Protein 3T7V (pdb70)

CATH classification: 3.20.20.70

Radius of gyration: 18.84 Å; Cα contacts (8 Å, |Δi|>4): 645; chains: 1; bounding box: 45×45×48 Å

Foldseek 3Di:
DLLVCLLVPDAQDLVNLVVLQVDDDPVSLLVLLVSLLSLLCVQPNLAFAEEAEAAQWLAADFAFQQFCSGNQFDDDIDHHDPVRLLVLLVLVAPPQHQEYEYEYHLHCVCQVPVVVVLVVLLVSCVSHVHAYEYANELHDLVSLLSNVVSHHAEYEYELQFLPPVVSCNGRPPDDSVSSVVSCVSNVVSPHAYEYEHEPQRADDSVRVVSRLVVVPVSPHQEYEYYYRDHDPRGNCNPDGRPDPRDRLSVLSVVCSNVVNHAYEQECQHPHLVSSLSNVSSNHRYYYNQHRPPDPGADTRRPPVPPPDHDRHPVSNQVVSVVVVHHHDDSVVVVVSD

Secondary structure (DSSP, 8-state):
-HHHHHHTTPPPPHHHHHHHHT--SHHHHHHHHHHHHHHHHHHHTTEEEEEEEEEEE-------TT-TT-TTS-----B--HHHHHHHHHHHTTS--SEEEEEE---HHHHHSTHHHHHHHHHHHHHH-S-EEEE-SS--HHHHHHHHHTTEEEEE---B-S-HHHHHHHSTT--HHHHHHHHHHHHHHT-EEEEEEEESSS--HHHHHHHHHHHHHT--SEEEEEE----TTSTTTT--------HHHHHHHHHHHSTTSB-EEEHHHHHHHHHHHHHHTT--EEEEEPPSS-----SS-TTTT-SS----HHHHHHHHHHHT-EEPPHHHHHTT-

GO terms:
  GO:0051539 4 iron, 4 sulfur cluster binding (F, IDA)
  GO:0016866 intramolecular transferase activity (F, IDA)
  GO:0071524 pyrrolysine biosynthetic process (P, IDA)

Organism: Methanosarcina barkeri (strain Fusaro / DSM 804) (NCBI:txid269797)

Nearest PDB structures (foldseek):
  3t7v-assembly1_A  TM=1.003E+00  e=4.348E-67  Methanosarcina barkeri str. Fusaro
  4wcx-assembly1_A  TM=8.290E-01  e=1.136E-19  Thermoanaerobacter italicus Ab9
  4wcx-assembly2_C  TM=8.287E-01  e=3.142E-19  Thermoanaerobacter italicus Ab9
  8vdw-assembly1_A  TM=8.527E-01  e=2.847E-18  Veillonella parvula
  7pd2-assembly1_A  TM=8.085E-01  e=1.152E-18  Thermosinus carboxydivorans Nor1

Solvent-accessible surface area: 14710 Å² total

InterPro domains:
  IPR006638 Elp3/MiaA/NifB-like, radical SAM core domain [SM00729] (61-270)
  IPR007197 Radical SAM [PF04055] (65-216)
  IPR007197 Radical SAM [PS51918] (57-279)
  IPR007197 Radical SAM [SFLDS00029] (4-349)
  IPR013785 Aldolase-type TIM barrel [G3DSA:3.20.20.70] (1-350)
  IPR023891 Pyrrolysine biosynthesis protein PylB [SFLDF00349] (4-349)
  IPR023891 Pyrrolysine biosynthesis protein PylB [TIGR03910] (9-348)
  IPR034422 HydE/PylB-like [PTHR43726] (11-340)
  IPR058240 Radical SAM superfamily [SSF102114] (21-298)

Sequence (337 aa):
SLGDKVIEGYQLTDNDLRTLLSLESKEGLERLYSAARKVRDHYFGNRVFLNCFIYFSTYCKNQCSFCYYNCRNEINRYRLTMEEIKETCKTLKGAGFHMVDLTMGEDPYYYEDPNRFVELVQIVKEELGLPIMISPGLMDNATLLKAREKGANFLALYQETYDTELYRKLRVGQSFDGRVNARRFAKQQGYCVEDGILTGVGNDIESTILSLRGMSTNDPDMVRVMTFLPQEGTPLEGFRDKSNLSELKIISVLRLMFPKRLIPASLDLEGIDGMVLRLNAGANIVTSILPPDSQLEGVANYDRDLEERDRDIKSVVRRLEIMGMKPARQADFEAVL

Structure (mmCIF, N/CA/C/O backbone):
data_3T7V
#
_entry.id   3T7V
#
_cell.length_a   77.020
_cell.length_b   77.020
_cell.length_c   104.950
_cell.angle_alpha   90.00
_cell.angle_beta   90.00
_cell.angle_gamma   120.00
#
_symmetry.space_group_name_H-M   'P 32 2 1'
#
loop_
_entity.id
_entity.type
_entity.pdbx_description
1 polymer 'methylornithine synthase PylB'
2 non-polymer 'IRON/SULFUR CLUSTER'
3 non-polymer S-ADENOSYLMETHIONINE
4 non-polymer 5-amino-D-isoleucine
5 water water
#
loop_
_atom_site.group_PDB
_atom_site.id
_atom_site.type_symbol
_atom_site.label_atom_id
_atom_site.label_alt_id
_atom_site.label_comp_id
_atom_site.label_asym_id
_atom_site.label_entity_id
_atom_site.label_seq_id
_atom_site.pdbx_PDB_ins_code
_atom_site.Cartn_x
_atom_site.Cartn_y
_atom_site.Cartn_z
_atom_site.occupancy
_atom_site.B_iso_or_equiv
_atom_site.auth_seq_id
_atom_site.auth_comp_id
_atom_site.auth_asym_id
_atom_site.auth_atom_id
_atom_site.pdbx_PDB_model_num
ATOM 1 N N . SER A 1 12 ? 42.151 56.437 29.275 1.00 52.50 12 SER A N 1
ATOM 2 C CA . SER A 1 12 ? 42.991 55.713 30.252 1.00 55.68 12 SER A CA 1
ATOM 3 C C . SER A 1 12 ? 43.488 54.330 29.749 1.00 57.30 12 SER A C 1
ATOM 4 O O . SER A 1 12 ? 44.544 53.851 30.198 1.00 57.77 12 SER A O 1
ATOM 7 N N . LEU A 1 13 ? 42.724 53.671 28.862 1.00 45.68 13 LEU A N 1
ATOM 8 C CA . LEU A 1 13 ? 43.093 52.326 28.403 1.00 40.10 13 LEU A CA 1
ATOM 9 C C . LEU A 1 13 ? 44.451 52.341 27.700 1.00 36.93 13 LEU A C 1
ATOM 10 O O . LEU A 1 13 ? 45.269 51.501 27.996 1.00 36.96 13 LEU A O 1
ATOM 15 N N . GLY A 1 14 ? 44.700 53.332 26.846 1.00 38.45 14 GLY A N 1
ATOM 16 C CA . GLY A 1 14 ? 46.041 53.434 26.198 1.00 31.90 14 GLY A CA 1
ATOM 17 C C . GLY A 1 14 ? 47.177 53.609 27.204 1.00 35.57 14 GLY A C 1
ATOM 18 O O . GLY A 1 14 ? 48.222 52.957 27.134 1.00 37.17 14 GLY A O 1
ATOM 19 N N . ASP A 1 15 ? 46.940 54.463 28.190 1.00 36.33 15 ASP A N 1
ATOM 20 C CA . ASP A 1 15 ? 47.902 54.695 29.308 1.00 40.78 15 ASP A CA 1
ATOM 21 C C . ASP A 1 15 ? 48.227 53.428 30.097 1.00 43.71 15 ASP A C 1
ATOM 22 O O . ASP A 1 15 ? 49.379 53.176 30.451 1.00 46.19 15 ASP A O 1
ATOM 27 N N . LYS A 1 16 ? 47.143 52.690 30.431 1.00 44.19 16 LYS A N 1
ATOM 28 C CA . LYS A 1 16 ? 47.284 51.445 31.140 1.00 42.94 16 LYS A CA 1
ATOM 29 C C . LYS A 1 16 ? 48.197 50.487 30.320 1.00 35.73 16 LYS A C 1
ATOM 30 O O . LYS A 1 16 ? 49.138 49.895 30.832 1.00 33.68 16 LYS A O 1
ATOM 36 N N . VAL A 1 17 ? 47.932 50.353 29.027 1.00 31.41 17 VAL A N 1
ATOM 37 C CA . VAL A 1 17 ? 48.761 49.488 28.199 1.00 31.90 17 VAL A CA 1
ATOM 38 C C . VAL A 1 17 ? 50.222 49.912 28.094 1.00 28.22 17 VAL A C 1
ATOM 39 O O . VAL A 1 17 ? 51.149 49.078 28.148 1.00 31.46 17 VAL A O 1
ATOM 43 N N . ILE A 1 18 ? 50.425 51.211 27.944 1.00 30.57 18 ILE A N 1
ATOM 44 C CA . ILE A 1 18 ? 51.779 51.789 27.915 1.00 32.97 18 ILE A CA 1
ATOM 45 C C . ILE A 1 18 ? 52.545 51.381 29.180 1.00 40.01 18 ILE A C 1
ATOM 46 O O . ILE A 1 18 ? 53.727 51.013 29.110 1.00 42.72 18 ILE A O 1
ATOM 51 N N . GLU A 1 19 ? 51.839 51.378 30.306 1.00 39.57 19 GLU A N 1
ATOM 52 C CA . GLU A 1 19 ? 52.444 51.020 31.602 1.00 52.41 19 GLU A CA 1
ATOM 53 C C . GLU A 1 19 ? 52.646 49.531 31.878 1.00 45.96 19 GLU A C 1
ATOM 54 O O . GLU A 1 19 ? 53.258 49.192 32.907 1.00 62.79 19 GLU A O 1
ATOM 60 N N . GLY A 1 20 ? 52.092 48.661 31.004 1.00 43.41 20 GLY A N 1
ATOM 61 C CA . GLY A 1 20 ? 52.310 47.213 31.049 1.00 41.65 20 GLY A CA 1
ATOM 62 C C . GLY A 1 20 ? 51.050 46.399 31.252 1.00 43.24 20 GLY A C 1
ATOM 63 O O . GLY A 1 20 ? 51.124 45.182 31.397 1.00 42.98 20 GLY A O 1
ATOM 64 N N . TYR A 1 21 ? 49.884 47.044 31.286 1.00 37.88 21 TYR A N 1
ATOM 65 C CA . TYR A 1 21 ? 48.617 46.299 31.469 1.00 33.81 21 TYR A CA 1
ATOM 66 C C . TYR A 1 21 ? 48.416 45.245 30.362 1.00 29.49 21 TYR A C 1
ATOM 67 O O . TYR A 1 21 ? 48.601 45.555 29.175 1.00 28.13 21 TYR A O 1
ATOM 76 N N . GLN A 1 22 ? 48.026 44.035 30.747 1.00 28.30 22 GLN A N 1
ATOM 77 C CA . GLN A 1 22 ? 47.748 42.910 29.829 1.00 26.30 22 GLN A CA 1
ATOM 78 C C . GLN A 1 22 ? 46.234 42.765 29.724 1.00 25.28 22 GLN A C 1
ATOM 79 O O . GLN A 1 22 ? 45.600 42.475 30.701 1.00 29.70 22 GLN A O 1
ATOM 85 N N . LEU A 1 23 ? 45.686 42.883 28.501 1.00 25.34 23 LEU A N 1
ATOM 86 C CA . LEU A 1 23 ? 44.280 42.709 28.302 1.00 23.29 23 LEU A CA 1
ATOM 87 C C . LEU A 1 23 ? 43.861 41.277 28.701 1.00 25.15 23 LEU A C 1
ATOM 88 O O . LEU A 1 23 ? 44.546 40.284 28.355 1.00 26.15 23 LEU A O 1
ATOM 93 N N . THR A 1 24 ? 42.794 41.177 29.496 1.00 23.32 24 THR A N 1
ATOM 94 C CA . THR A 1 24 ? 42.222 39.883 29.835 1.00 23.74 24 THR A CA 1
ATOM 95 C C . THR A 1 24 ? 41.273 39.369 28.773 1.00 23.05 24 THR A C 1
ATOM 96 O O . THR A 1 24 ? 40.922 40.102 27.861 1.00 22.13 24 THR A O 1
ATOM 100 N N . ASP A 1 25 ? 40.788 38.128 28.924 1.00 23.85 25 ASP A N 1
ATOM 101 C CA . ASP A 1 25 ? 39.796 37.669 27.957 1.00 26.21 25 ASP A CA 1
ATOM 102 C C . ASP A 1 25 ? 38.505 38.466 28.056 1.00 23.79 25 ASP A C 1
ATOM 103 O O . ASP A 1 25 ? 37.845 38.682 27.014 1.00 23.85 25 ASP A O 1
ATOM 108 N N . ASN A 1 26 ? 38.098 38.855 29.268 1.00 23.14 26 ASN A N 1
ATOM 109 C CA . ASN A 1 26 ? 36.923 39.785 29.388 1.00 22.04 26 ASN A CA 1
ATOM 110 C C . ASN A 1 26 ? 37.146 41.079 28.625 1.00 21.29 26 ASN A C 1
ATOM 111 O O . ASN A 1 26 ? 36.171 41.576 27.984 1.00 21.16 26 ASN A O 1
ATOM 116 N N . ASP A 1 27 ? 38.354 41.666 28.708 1.00 23.50 27 ASP A N 1
ATOM 117 C CA . ASP A 1 27 ? 38.652 42.909 27.978 1.00 21.81 27 ASP A CA 1
ATOM 118 C C . ASP A 1 27 ? 38.517 42.617 26.470 1.00 19.62 27 ASP A C 1
ATOM 119 O O . ASP A 1 27 ? 37.917 43.432 25.762 1.00 22.44 27 ASP A O 1
ATOM 124 N N . LEU A 1 28 ? 39.061 41.498 25.974 1.00 22.03 28 LEU A N 1
ATOM 125 C CA . LEU A 1 28 ? 38.937 41.141 24.502 1.00 21.54 28 LEU A CA 1
ATOM 126 C C . LEU A 1 28 ? 37.494 40.992 24.149 1.00 21.06 28 LEU A C 1
ATOM 127 O O . LEU A 1 28 ? 37.098 41.459 23.092 1.00 21.86 28 LEU A O 1
ATOM 132 N N . ARG A 1 29 ? 36.674 40.272 24.953 1.00 17.75 29 ARG A N 1
ATOM 133 C CA . ARG A 1 29 ? 35.275 40.156 24.612 1.00 17.53 29 ARG A CA 1
ATOM 134 C C . ARG A 1 29 ? 34.594 41.486 24.496 1.00 17.47 29 ARG A C 1
ATOM 135 O O . ARG A 1 29 ? 33.664 41.621 23.695 1.00 23.50 29 ARG A O 1
ATOM 143 N N . THR A 1 30 ? 34.889 42.397 25.447 1.00 18.69 30 THR A N 1
ATOM 144 C CA . THR A 1 30 ? 34.263 43.697 25.475 1.00 18.64 30 THR A CA 1
ATOM 145 C C . THR A 1 30 ? 34.668 44.504 24.244 1.00 18.04 30 THR A C 1
ATOM 146 O O . THR A 1 30 ? 33.800 45.034 23.525 1.00 21.87 30 THR A O 1
ATOM 150 N N . LEU A 1 31 ? 35.981 44.563 23.988 1.00 19.79 31 LEU A N 1
ATOM 151 C CA . LEU A 1 31 ? 36.490 45.361 22.843 1.00 21.04 31 LEU A CA 1
ATOM 152 C C . LEU A 1 31 ? 35.996 44.822 21.510 1.00 21.04 31 LEU A C 1
ATOM 153 O O . LEU A 1 31 ? 35.560 45.595 20.598 1.00 23.39 31 LEU A O 1
ATOM 158 N N . LEU A 1 32 ? 35.986 43.492 21.411 1.00 18.00 32 LEU A N 1
ATOM 159 C CA . LEU A 1 32 ? 35.539 42.870 20.175 1.00 19.82 32 LEU A CA 1
ATOM 160 C C . LEU A 1 32 ? 34.041 42.980 19.940 1.00 22.45 32 LEU A C 1
ATOM 161 O O . LEU A 1 32 ? 33.561 42.757 18.836 1.00 26.00 32 LEU A O 1
ATOM 166 N N . SER A 1 33 ? 33.241 43.290 20.978 1.00 21.74 33 SER A N 1
ATOM 167 C CA . SER A 1 33 ? 31.793 43.373 20.736 1.00 26.18 33 SER A CA 1
ATOM 168 C C . SER A 1 33 ? 31.364 44.853 20.563 1.00 23.70 33 SER A C 1
ATOM 169 O O . SER A 1 33 ? 30.183 45.126 20.471 1.00 30.93 33 SER A O 1
ATOM 172 N N . LEU A 1 34 ? 32.312 45.803 20.509 1.00 23.18 34 LEU A N 1
ATOM 173 C CA . LEU A 1 34 ? 31.960 47.210 20.402 1.00 25.80 34 LEU A CA 1
ATOM 174 C C . LEU A 1 34 ? 31.277 47.454 19.053 1.00 31.78 34 LEU A C 1
ATOM 175 O O . LEU A 1 34 ? 31.712 46.927 18.028 1.00 29.82 34 LEU A O 1
ATOM 180 N N . GLU A 1 35 ? 30.186 48.213 19.062 1.00 32.83 35 GLU A N 1
ATOM 181 C CA . GLU A 1 35 ? 29.385 48.397 17.860 1.00 36.54 35 GLU A CA 1
ATOM 182 C C . GLU A 1 35 ? 29.149 49.895 17.597 1.00 40.92 35 GLU A C 1
ATOM 183 O O . GLU A 1 35 ? 29.045 50.318 16.429 1.00 42.17 35 GLU A O 1
ATOM 189 N N . SER A 1 36 ? 29.088 50.690 18.672 1.00 38.99 36 SER A N 1
ATOM 190 C CA . SER A 1 36 ? 28.716 52.135 18.533 1.00 37.75 36 SER A CA 1
ATOM 191 C C . SER A 1 36 ? 29.840 52.975 17.986 1.00 42.61 36 SER A C 1
ATOM 192 O O . SER A 1 36 ? 31.012 52.683 18.224 1.00 39.70 36 SER A O 1
ATOM 195 N N . LYS A 1 37 ? 29.480 54.026 17.261 1.00 39.74 37 LYS A N 1
ATOM 196 C CA . LYS A 1 37 ? 30.450 54.952 16.651 1.00 36.70 37 LYS A CA 1
ATOM 197 C C . LYS A 1 37 ? 31.360 55.516 17.719 1.00 36.86 37 LYS A C 1
ATOM 198 O O . LYS A 1 37 ? 32.591 55.549 17.546 1.00 34.27 37 LYS A O 1
ATOM 204 N N . GLU A 1 38 ? 30.812 55.884 18.857 1.00 38.57 38 GLU A N 1
ATOM 205 C CA . GLU A 1 38 ? 31.599 56.503 19.917 1.00 43.41 38 GLU A CA 1
ATOM 206 C C . GLU A 1 38 ? 32.543 55.528 20.595 1.00 38.97 38 GLU A C 1
ATOM 207 O O . GLU A 1 38 ? 33.674 55.879 20.916 1.00 40.57 38 GLU A O 1
ATOM 213 N N . GLY A 1 39 ? 32.035 54.336 20.882 1.00 37.13 39 GLY A N 1
ATOM 214 C CA . GLY A 1 39 ? 32.838 53.220 21.418 1.00 36.10 39 GLY A CA 1
ATOM 215 C C . GLY A 1 39 ? 34.016 52.867 20.510 1.00 27.72 39 GLY A C 1
ATOM 216 O O . GLY A 1 39 ? 35.132 52.724 20.997 1.00 29.00 39 GLY A O 1
ATOM 217 N N . LEU A 1 40 ? 33.759 52.730 19.199 1.00 25.52 40 LEU A N 1
ATOM 218 C CA . LEU A 1 40 ? 34.814 52.415 18.249 1.00 25.28 40 LEU A CA 1
ATOM 219 C C . LEU A 1 40 ? 35.818 53.520 18.181 1.00 26.19 40 LEU A C 1
ATOM 220 O O . LEU A 1 40 ? 37.027 53.238 18.174 1.00 24.48 40 LEU A O 1
ATOM 225 N N . GLU A 1 41 ? 35.376 54.784 18.196 1.00 25.94 41 GLU A N 1
ATOM 226 C CA . GLU A 1 41 ? 36.338 55.900 18.186 1.00 25.60 41 GLU A CA 1
ATOM 227 C C . GLU A 1 41 ? 37.210 55.914 19.468 1.00 25.58 41 GLU A C 1
ATOM 228 O O . GLU A 1 41 ? 38.401 56.231 19.400 1.00 29.53 41 GLU A O 1
ATOM 234 N N . ARG A 1 42 ? 36.655 55.513 20.616 1.00 26.00 42 ARG A N 1
ATOM 235 C CA . ARG A 1 42 ? 37.462 55.486 21.828 1.00 29.28 42 ARG A CA 1
ATOM 236 C C . ARG A 1 42 ? 38.498 54.351 21.744 1.00 26.92 42 ARG A C 1
ATOM 237 O O . ARG A 1 42 ? 39.648 54.487 22.220 1.00 28.69 42 ARG A O 1
ATOM 245 N N . LEU A 1 43 ? 38.129 53.261 21.100 1.00 22.86 43 LEU A N 1
ATOM 246 C CA . LEU A 1 43 ? 39.074 52.117 20.903 1.00 19.60 43 LEU A CA 1
ATOM 247 C C . LEU A 1 43 ? 40.208 52.545 19.934 1.00 19.76 43 LEU A C 1
ATOM 248 O O . LEU A 1 43 ? 41.399 52.313 20.271 1.00 20.02 43 LEU A O 1
ATOM 253 N N . TYR A 1 44 ? 39.862 53.160 18.808 1.00 19.55 44 TYR A N 1
ATOM 254 C CA . TYR A 1 44 ? 40.911 53.637 17.878 1.00 21.03 44 TYR A CA 1
ATOM 255 C C . TYR A 1 44 ? 41.843 54.652 18.530 1.00 21.66 44 TYR A C 1
ATOM 256 O O . TYR A 1 44 ? 43.012 54.573 18.398 1.00 23.89 44 TYR A O 1
ATOM 265 N N . SER A 1 45 ? 41.265 55.597 19.297 1.00 22.48 45 SER A N 1
ATOM 266 C CA . SER A 1 45 ? 42.061 56.595 19.997 1.00 23.12 45 SER A CA 1
ATOM 267 C C . SER A 1 45 ? 43.019 55.952 20.992 1.00 21.97 45 SER A C 1
ATOM 268 O O . SER A 1 45 ? 44.178 56.363 21.087 1.00 23.75 45 SER A O 1
ATOM 271 N N . ALA A 1 46 ? 42.566 54.936 21.744 1.00 21.55 46 ALA A N 1
ATOM 272 C CA . ALA A 1 46 ? 43.465 54.265 22.669 1.00 21.31 46 ALA A CA 1
ATOM 273 C C . ALA A 1 46 ? 44.650 53.617 21.934 1.00 21.51 46 ALA A C 1
ATOM 274 O O . ALA A 1 46 ? 45.815 53.658 22.370 1.00 22.29 46 ALA A O 1
ATOM 276 N N . ALA A 1 47 ? 44.309 52.903 20.861 1.00 19.51 47 ALA A N 1
ATOM 277 C CA . ALA A 1 47 ? 45.398 52.271 20.088 1.00 18.71 47 ALA A CA 1
ATOM 278 C C . ALA A 1 47 ? 46.339 53.321 19.472 1.00 18.87 47 ALA A C 1
ATOM 279 O O . ALA A 1 47 ? 47.550 53.079 19.416 1.00 20.32 47 ALA A O 1
ATOM 281 N N . ARG A 1 48 ? 45.839 54.449 18.991 1.00 20.32 48 ARG A N 1
ATOM 282 C CA . ARG A 1 48 ? 46.778 55.461 18.485 1.00 20.56 48 ARG A CA 1
ATOM 283 C C . ARG A 1 48 ? 47.665 56.013 19.627 1.00 21.82 48 ARG A C 1
ATOM 284 O O . ARG A 1 48 ? 48.833 56.304 19.391 1.00 23.27 48 ARG A O 1
ATOM 292 N N . LYS A 1 49 ? 47.138 56.166 20.853 1.00 22.08 49 LYS A N 1
ATOM 293 C CA . LYS A 1 49 ? 47.997 56.610 21.941 1.00 23.96 49 LYS A CA 1
ATOM 294 C C . LYS A 1 49 ? 49.183 55.677 22.166 1.00 22.94 49 LYS A C 1
ATOM 295 O O . LYS A 1 49 ? 50.333 56.075 22.346 1.00 22.84 49 LYS A O 1
ATOM 301 N N . VAL A 1 50 ? 48.902 54.372 22.111 1.00 20.26 50 VAL A N 1
ATOM 302 C CA . VAL A 1 50 ? 49.931 53.354 22.341 1.00 19.06 50 VAL A CA 1
ATOM 303 C C . VAL A 1 50 ? 50.907 53.403 21.173 1.00 19.44 50 VAL A C 1
ATOM 304 O O . VAL A 1 50 ? 52.121 53.463 21.385 1.00 20.42 50 VAL A O 1
ATOM 308 N N . ARG A 1 51 ? 50.375 53.405 19.946 1.00 19.29 51 ARG A N 1
ATOM 309 C CA . ARG A 1 51 ? 51.277 53.430 18.778 1.00 20.17 51 ARG A CA 1
ATOM 310 C C . ARG A 1 51 ? 52.148 54.704 18.746 1.00 21.92 51 ARG A C 1
ATOM 311 O O . ARG A 1 51 ? 53.339 54.630 18.471 1.00 22.64 51 ARG A O 1
ATOM 319 N N . ASP A 1 52 ? 51.562 55.841 19.143 1.00 21.19 52 ASP A N 1
ATOM 320 C CA . ASP A 1 52 ? 52.315 57.103 19.088 1.00 22.69 52 ASP A CA 1
ATOM 321 C C . ASP A 1 52 ? 53.402 57.098 20.157 1.00 22.38 52 ASP A C 1
ATOM 322 O O . ASP A 1 52 ? 54.473 57.659 19.972 1.00 25.60 52 ASP A O 1
ATOM 327 N N . HIS A 1 53 ? 53.137 56.450 21.289 1.00 21.84 53 HIS A N 1
ATOM 328 C CA . HIS A 1 53 ? 54.115 56.375 22.355 1.00 23.53 53 HIS A CA 1
ATOM 329 C C . HIS A 1 53 ? 55.369 55.701 21.894 1.00 25.80 53 HIS A C 1
ATOM 330 O O . HIS A 1 53 ? 56.472 56.182 22.169 1.00 28.25 53 HIS A O 1
ATOM 337 N N . TYR A 1 54 ? 55.220 54.559 21.184 1.00 23.80 54 TYR A N 1
ATOM 338 C CA . TYR A 1 54 ? 56.392 53.779 20.769 1.00 25.03 54 TYR A CA 1
ATOM 339 C C . TYR A 1 54 ? 56.928 54.122 19.386 1.00 26.22 54 TYR A C 1
ATOM 340 O O . TYR A 1 54 ? 58.109 53.852 19.115 1.00 25.20 54 TYR A O 1
ATOM 349 N N . PHE A 1 55 ? 56.087 54.730 18.536 1.00 21.63 55 PHE A N 1
ATOM 350 C CA . PHE A 1 55 ? 56.487 54.964 17.135 1.00 21.11 55 PHE A CA 1
ATOM 351 C C . PHE A 1 55 ? 56.344 56.381 16.665 1.00 21.41 55 PHE A C 1
ATOM 352 O O . PHE A 1 55 ? 56.716 56.727 15.517 1.00 23.12 55 PHE A O 1
ATOM 360 N N . GLY A 1 56 ? 55.814 57.234 17.539 1.00 21.82 56 GLY A N 1
ATOM 361 C CA . GLY A 1 56 ? 55.461 58.582 17.102 1.00 24.27 56 GLY A CA 1
ATOM 362 C C . GLY A 1 56 ? 54.525 58.585 15.904 1.00 27.40 56 GLY A C 1
ATOM 363 O O . GLY A 1 56 ? 53.663 57.729 15.779 1.00 27.05 56 GLY A O 1
ATOM 364 N N . ASN A 1 57 ? 54.744 59.568 15.023 1.00 23.16 57 ASN A N 1
ATOM 365 C CA . ASN A 1 57 ? 54.020 59.698 13.768 1.00 21.62 57 ASN A CA 1
ATOM 366 C C . ASN A 1 57 ? 54.797 59.103 12.611 1.00 19.77 57 ASN A C 1
ATOM 367 O O . ASN A 1 57 ? 54.487 59.457 11.479 1.00 21.65 57 ASN A O 1
ATOM 372 N N . ARG A 1 58 ? 55.735 58.200 12.881 1.00 20.04 58 ARG A N 1
ATOM 373 C CA . ARG A 1 58 ? 56.603 57.645 11.858 1.00 19.94 58 ARG A CA 1
ATOM 374 C C . ARG A 1 58 ? 56.092 56.282 11.394 1.00 18.83 58 ARG A C 1
ATOM 375 O O . ARG A 1 58 ? 55.688 55.467 12.190 1.00 23.50 58 ARG A O 1
ATOM 383 N N . VAL A 1 59 ? 56.095 56.051 10.080 1.00 16.94 59 VAL A N 1
ATOM 384 C CA . VAL A 1 59 ? 55.467 54.862 9.534 1.00 17.73 59 VAL A CA 1
ATOM 385 C C . VAL A 1 59 ? 56.513 54.151 8.675 1.00 15.38 59 VAL A C 1
ATOM 386 O O . VAL A 1 59 ? 57.334 54.770 7.980 1.00 18.42 59 VAL A O 1
ATOM 390 N N . PHE A 1 60 ? 56.452 52.814 8.668 1.00 15.26 60 PHE A N 1
ATOM 391 C CA . PHE A 1 60 ? 57.332 51.992 7.833 1.00 13.96 60 PHE A CA 1
ATOM 392 C C . PHE A 1 60 ? 56.600 51.643 6.534 1.00 14.77 60 PHE A C 1
ATOM 393 O O . PHE A 1 60 ? 55.353 51.638 6.510 1.00 14.86 60 PHE A O 1
ATOM 401 N N . LEU A 1 61 ? 57.344 51.383 5.469 1.00 13.02 61 LEU A N 1
ATOM 402 C CA . LEU A 1 61 ? 56.794 51.184 4.103 1.00 13.17 61 LEU A CA 1
ATOM 403 C C . LEU A 1 61 ? 57.360 49.891 3.508 1.00 13.56 61 LEU A C 1
ATOM 404 O O . LEU A 1 61 ? 58.586 49.721 3.424 1.00 14.89 61 LEU A O 1
ATOM 409 N N . ASN A 1 62 ? 56.487 48.954 3.102 1.00 12.12 62 ASN A N 1
ATOM 410 C CA . ASN A 1 62 ? 56.934 47.613 2.592 1.00 13.69 62 ASN A CA 1
ATOM 411 C C . ASN A 1 62 ? 56.411 47.458 1.183 1.00 15.06 62 ASN A C 1
ATOM 412 O O . ASN A 1 62 ? 55.170 47.576 0.930 1.00 17.35 62 ASN A O 1
ATOM 417 N N . CYS A 1 63 ? 57.333 47.239 0.258 1.00 12.66 63 CYS A N 1
ATOM 418 C CA . CYS A 1 63 ? 56.897 46.948 -1.141 1.00 13.19 63 CYS A CA 1
ATOM 419 C C . CYS A 1 63 ? 56.519 45.499 -1.294 1.00 16.29 63 CYS A C 1
ATOM 420 O O . CYS A 1 63 ? 57.086 44.647 -0.660 1.00 23.84 63 CYS A O 1
ATOM 423 N N . PHE A 1 64 ? 55.532 45.209 -2.088 1.00 13.27 64 PHE A N 1
ATOM 424 C CA . PHE A 1 64 ? 55.075 43.834 -2.277 1.00 12.84 64 PHE A CA 1
ATOM 425 C C . PHE A 1 64 ? 55.390 43.393 -3.690 1.00 12.88 64 PHE A C 1
ATOM 426 O O . PHE A 1 64 ? 54.889 43.981 -4.679 1.00 14.30 64 PHE A O 1
ATOM 434 N N . ILE A 1 65 ? 56.166 42.338 -3.815 1.00 12.16 65 ILE A N 1
ATOM 435 C CA . ILE A 1 65 ? 56.554 41.740 -5.123 1.00 11.83 65 ILE A CA 1
ATOM 436 C C . ILE A 1 65 ? 56.086 40.315 -5.173 1.00 12.00 65 ILE A C 1
ATOM 437 O O . ILE A 1 65 ? 56.735 39.389 -4.622 1.00 11.96 65 ILE A O 1
ATOM 442 N N . TYR A 1 66 ? 54.948 40.144 -5.841 1.00 11.01 66 TYR A N 1
ATOM 443 C CA . TYR A 1 66 ? 54.346 38.797 -5.993 1.00 11.00 66 TYR A CA 1
ATOM 444 C C . TYR A 1 66 ? 54.972 38.236 -7.262 1.00 10.79 66 TYR A C 1
ATOM 445 O O . TYR A 1 66 ? 54.582 38.587 -8.378 1.00 13.01 66 TYR A O 1
ATOM 454 N N . PHE A 1 67 ? 56.050 37.437 -7.082 1.00 10.86 67 PHE A N 1
ATOM 455 C CA . PHE A 1 67 ? 56.926 37.082 -8.217 1.00 10.74 67 PHE A CA 1
ATOM 456 C C . PHE A 1 67 ? 56.523 35.798 -8.959 1.00 11.11 67 PHE A C 1
ATOM 457 O O . PHE A 1 67 ? 57.000 35.542 -10.030 1.00 11.78 67 PHE A O 1
ATOM 465 N N . SER A 1 68 ? 55.579 35.061 -8.359 1.00 10.62 68 SER A N 1
ATOM 466 C CA . SER A 1 68 ? 54.987 33.910 -9.037 1.00 10.87 68 SER A CA 1
ATOM 467 C C . SER A 1 68 ? 53.623 33.641 -8.471 1.00 10.70 68 SER A C 1
ATOM 468 O O . SER A 1 68 ? 53.475 33.530 -7.236 1.00 11.23 68 SER A O 1
ATOM 471 N N . THR A 1 69 ? 52.613 33.553 -9.360 1.00 10.90 69 THR A N 1
ATOM 472 C CA . THR A 1 69 ? 51.247 33.306 -8.907 1.00 11.34 69 THR A CA 1
ATOM 473 C C . THR A 1 69 ? 50.822 31.891 -9.143 1.00 12.14 69 THR A C 1
ATOM 474 O O . THR A 1 69 ? 49.642 31.585 -9.092 1.00 14.83 69 THR A O 1
ATOM 478 N N . TYR A 1 70 ? 51.787 30.997 -9.348 1.00 11.51 70 TYR A N 1
ATOM 479 C CA . TYR A 1 70 ? 51.499 29.573 -9.331 1.00 11.17 70 TYR A CA 1
ATOM 480 C C . TYR A 1 70 ? 51.470 29.010 -7.928 1.00 11.34 70 TYR A C 1
ATOM 481 O O . TYR A 1 70 ? 52.329 29.309 -7.130 1.00 11.60 70 TYR A O 1
ATOM 490 N N . CYS A 1 71 ? 50.493 28.154 -7.658 1.00 11.83 71 CYS A N 1
ATOM 491 C CA . CYS A 1 71 ? 50.393 27.506 -6.332 1.00 12.61 71 CYS A CA 1
ATOM 492 C C . CYS A 1 7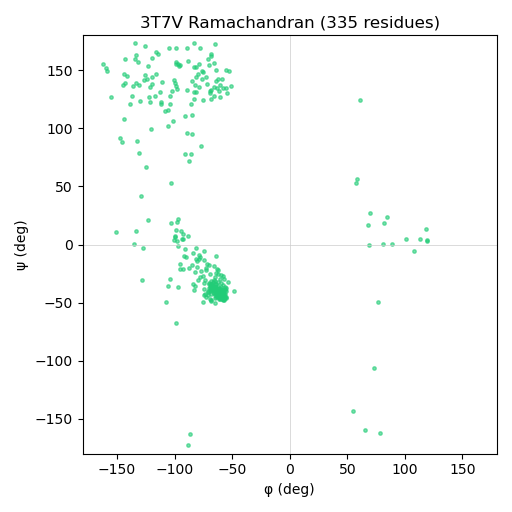1 ? 49.910 26.085 -6.466 1.00 13.19 71 CYS A C 1
ATOM 493 O O . CYS A 1 71 ? 48.950 25.837 -7.199 1.00 15.44 71 CYS A O 1
ATOM 496 N N . LYS A 1 72 ? 50.511 25.197 -5.688 1.00 12.38 72 LYS A N 1
ATOM 497 C CA . LYS A 1 72 ? 50.077 23.802 -5.652 1.00 13.36 72 LYS A CA 1
ATOM 498 C C . LYS A 1 72 ? 49.022 23.515 -4.546 1.00 14.06 72 LYS A C 1
ATOM 499 O O . LYS A 1 72 ? 48.501 22.411 -4.458 1.00 18.03 72 LYS A O 1
ATOM 505 N N . ASN A 1 73 ? 48.800 24.473 -3.671 1.00 13.50 73 ASN A N 1
ATOM 506 C CA . ASN A 1 73 ? 47.874 24.275 -2.514 1.00 12.66 73 ASN A CA 1
ATOM 507 C C . ASN A 1 73 ? 46.429 24.652 -2.904 1.00 13.15 73 ASN A C 1
ATOM 508 O O . ASN A 1 73 ? 46.175 25.235 -3.985 1.00 16.71 73 ASN A O 1
ATOM 513 N N . GLN A 1 74 ? 45.509 24.306 -2.020 1.00 13.92 74 GLN A N 1
ATOM 514 C CA . GLN A 1 74 ? 44.069 24.392 -2.349 1.00 14.52 74 GLN A CA 1
ATOM 515 C C . GLN A 1 74 ? 43.311 25.155 -1.282 1.00 14.77 74 GLN A C 1
ATOM 516 O O . GLN A 1 74 ? 42.208 24.781 -0.827 1.00 17.37 74 GLN A O 1
ATOM 522 N N . CYS A 1 75 ? 43.893 26.251 -0.806 1.00 11.86 75 CYS A N 1
ATOM 523 C CA . CYS A 1 75 ? 43.185 27.073 0.166 1.00 11.39 75 CYS A CA 1
ATOM 524 C C . CYS A 1 75 ? 41.816 27.511 -0.335 1.00 12.58 75 CYS A C 1
ATOM 525 O O . CYS A 1 75 ? 41.655 28.003 -1.434 1.00 15.67 75 CYS A O 1
ATOM 528 N N . SER A 1 76 ? 40.825 27.373 0.558 1.00 12.60 76 SER A N 1
ATOM 529 C CA . SER A 1 76 ? 39.429 27.609 0.103 1.00 13.55 76 SER A CA 1
ATOM 530 C C . SER A 1 76 ? 39.102 29.086 -0.143 1.00 13.63 76 SER A C 1
ATOM 531 O O . SER A 1 76 ? 38.146 29.412 -0.811 1.00 15.57 76 SER A O 1
ATOM 534 N N . PHE A 1 77 ? 39.901 29.944 0.457 1.00 13.12 77 PHE A N 1
ATOM 535 C CA . PHE A 1 77 ? 39.669 31.400 0.457 1.00 14.40 77 PHE A CA 1
ATOM 536 C C . PHE A 1 77 ? 40.446 32.130 -0.674 1.00 12.57 77 PHE A C 1
ATOM 537 O O . PHE A 1 77 ? 40.184 33.324 -0.923 1.00 13.73 77 PHE A O 1
ATOM 545 N N . CYS A 1 78 ? 41.475 31.452 -1.262 1.00 11.37 78 CYS A N 1
ATOM 546 C CA . CYS A 1 78 ? 42.432 32.199 -2.035 1.00 11.53 78 CYS A CA 1
ATOM 547 C C . CYS A 1 78 ? 42.201 32.065 -3.530 1.00 11.57 78 CYS A C 1
ATOM 548 O O . CYS A 1 78 ? 42.017 30.963 -4.045 1.00 11.89 78 CYS A O 1
ATOM 551 N N . TYR A 1 79 ? 42.211 33.199 -4.219 1.00 11.45 79 TYR A N 1
ATOM 552 C CA . TYR A 1 79 ? 42.001 33.180 -5.691 1.00 11.94 79 TYR A CA 1
ATOM 553 C C . TYR A 1 79 ? 43.044 32.291 -6.385 1.00 12.06 79 TYR A C 1
ATOM 554 O O . TYR A 1 79 ? 42.758 31.766 -7.481 1.00 12.77 79 TYR A O 1
ATOM 563 N N . TYR A 1 80 ? 44.251 32.162 -5.824 1.00 11.35 80 TYR A N 1
ATOM 564 C CA . TYR A 1 80 ? 45.325 31.508 -6.526 1.00 11.79 80 TYR A CA 1
ATOM 565 C C . TYR A 1 80 ? 45.401 30.025 -6.188 1.00 11.54 80 TYR A C 1
ATOM 566 O O . TYR A 1 80 ? 46.287 29.335 -6.652 1.00 12.11 80 TYR A O 1
ATOM 575 N N . ASN A 1 81 ? 44.400 29.485 -5.468 1.00 11.42 81 ASN A N 1
ATOM 576 C CA . ASN A 1 81 ? 44.413 28.031 -5.211 1.00 12.37 81 ASN A CA 1
ATOM 577 C C . ASN A 1 81 ? 44.492 27.231 -6.501 1.00 12.62 81 ASN A C 1
ATOM 578 O O . ASN A 1 81 ? 43.971 27.690 -7.528 1.00 12.62 81 ASN A O 1
ATOM 583 N N . CYS A 1 82 ? 45.090 26.073 -6.419 1.00 13.19 82 CYS A N 1
ATOM 584 C CA . CYS A 1 82 ? 45.419 25.312 -7.596 1.00 15.00 82 CYS A CA 1
ATOM 585 C C . CYS A 1 82 ? 44.215 24.854 -8.424 1.00 15.73 82 CYS A C 1
ATOM 586 O O . CYS A 1 82 ? 44.397 24.598 -9.656 1.00 21.04 82 CYS A O 1
ATOM 589 N N . ARG A 1 83 ? 43.044 24.809 -7.805 1.00 16.83 83 ARG A N 1
ATOM 590 C CA . ARG A 1 83 ? 41.831 24.344 -8.547 1.00 19.75 83 ARG A CA 1
ATOM 591 C C . ARG A 1 83 ? 41.285 25.498 -9.375 1.00 18.43 83 ARG A C 1
ATOM 592 O O . ARG A 1 83 ? 40.414 25.242 -10.241 1.00 23.13 83 ARG A O 1
ATOM 600 N N . ASN A 1 84 ? 41.726 26.761 -9.167 1.00 15.51 84 ASN A N 1
ATOM 601 C CA . ASN A 1 84 ? 41.129 27.889 -9.883 1.00 15.83 84 ASN A CA 1
ATOM 602 C C . ASN A 1 84 ? 41.813 28.062 -11.235 1.00 15.65 84 ASN A C 1
ATOM 603 O O . ASN A 1 84 ? 43.052 28.123 -11.291 1.00 17.29 84 ASN A O 1
ATOM 608 N N . GLU A 1 85 ? 41.089 27.985 -12.352 1.00 17.75 85 GLU A N 1
ATOM 609 C CA . GLU A 1 85 ? 41.660 28.146 -13.673 1.00 17.40 85 GLU A CA 1
ATOM 610 C C . GLU A 1 85 ? 41.737 29.602 -14.049 1.00 19.88 85 GLU A C 1
ATOM 611 O O . GLU A 1 85 ? 40.744 30.251 -14.515 1.00 24.40 85 GLU A O 1
ATOM 617 N N . ILE A 1 86 ? 42.914 30.179 -13.793 1.00 17.65 86 ILE A N 1
ATOM 618 C CA . ILE A 1 86 ? 43.087 31.627 -13.851 1.00 15.92 86 ILE A CA 1
ATOM 619 C C . ILE A 1 86 ? 44.382 31.967 -14.627 1.00 15.49 86 ILE A C 1
ATOM 620 O O . ILE A 1 86 ? 45.225 31.086 -14.874 1.00 16.79 86 ILE A O 1
ATOM 625 N N . ASN A 1 87 ? 44.554 33.246 -14.860 1.00 16.02 87 ASN A N 1
ATOM 626 C CA . ASN A 1 87 ? 45.811 33.744 -15.462 1.00 16.31 87 ASN A CA 1
ATOM 627 C C . ASN A 1 87 ? 46.841 33.586 -14.337 1.00 16.03 87 ASN A C 1
ATOM 628 O O . ASN A 1 87 ? 46.534 33.893 -13.162 1.00 18.80 87 ASN A O 1
ATOM 633 N N . ARG A 1 88 ? 48.056 33.115 -14.692 1.00 14.90 88 ARG A N 1
ATOM 634 C CA . ARG A 1 88 ? 49.158 32.960 -13.738 1.00 13.49 88 ARG A CA 1
ATOM 635 C C . ARG A 1 88 ? 50.445 33.361 -14.430 1.00 13.37 88 ARG A C 1
ATOM 636 O O . ARG A 1 88 ? 50.603 33.200 -15.647 1.00 16.34 88 ARG A O 1
ATOM 644 N N . TYR A 1 89 ? 51.354 33.963 -13.657 1.00 12.43 89 TYR A N 1
ATOM 645 C CA . TYR A 1 89 ? 52.618 34.398 -14.212 1.00 12.49 89 TYR A CA 1
ATOM 646 C C . TYR A 1 89 ? 53.764 33.997 -13.325 1.00 12.31 89 TYR A C 1
ATOM 647 O O . TYR A 1 89 ? 53.562 33.760 -12.106 1.00 12.48 89 TYR A O 1
ATOM 656 N N . ARG A 1 90 ? 54.967 34.028 -13.865 1.00 12.32 90 ARG A N 1
ATOM 657 C CA . ARG A 1 90 ? 56.203 33.712 -13.088 1.00 12.18 90 ARG A CA 1
ATOM 658 C C . ARG A 1 90 ? 57.248 34.647 -13.646 1.00 11.94 90 ARG A C 1
ATOM 659 O O . ARG A 1 90 ? 57.634 34.544 -14.821 1.00 13.56 90 ARG A O 1
ATOM 667 N N . LEU A 1 91 ? 57.636 35.658 -12.876 1.00 12.55 91 LEU A N 1
ATOM 668 C CA . LEU A 1 91 ? 58.584 36.703 -13.388 1.00 11.99 91 LEU A CA 1
ATOM 669 C C . LEU A 1 91 ? 59.893 36.017 -13.767 1.00 12.04 91 LEU A C 1
ATOM 670 O O . LEU A 1 91 ? 60.418 35.128 -13.074 1.00 14.62 91 LEU A O 1
ATOM 675 N N . THR A 1 92 ? 60.441 36.435 -14.945 1.00 12.13 92 THR A N 1
ATOM 676 C CA . THR A 1 92 ? 61.758 35.984 -15.296 1.00 12.26 92 THR A CA 1
ATOM 677 C C . THR A 1 92 ? 62.845 36.788 -14.505 1.00 13.36 92 THR A C 1
ATOM 678 O O . THR A 1 92 ? 62.502 37.821 -13.913 1.00 13.32 92 THR A O 1
ATOM 682 N N . MET A 1 93 ? 64.108 36.331 -14.565 1.00 14.60 93 MET A N 1
ATOM 683 C CA . MET A 1 93 ? 65.166 37.069 -13.910 1.00 16.97 93 MET A CA 1
ATOM 684 C C . MET A 1 93 ? 65.247 38.482 -14.428 1.00 14.18 93 MET A C 1
ATOM 685 O O . MET A 1 93 ? 65.491 39.415 -13.641 1.00 15.53 93 MET A O 1
ATOM 690 N N . GLU A 1 94 ? 65.104 38.695 -15.776 1.00 14.52 94 GLU A N 1
ATOM 691 C CA . GLU A 1 94 ? 65.158 40.039 -16.277 1.00 15.31 94 GLU A CA 1
ATOM 692 C C . GLU A 1 94 ? 64.036 40.938 -15.731 1.00 15.62 94 GLU A C 1
ATOM 693 O O . GLU A 1 94 ? 64.234 42.110 -15.397 1.00 17.24 94 GLU A O 1
ATOM 699 N N . GLU A 1 95 ? 62.820 40.357 -15.611 1.00 14.61 95 GLU A N 1
ATOM 700 C CA . GLU A 1 95 ? 61.703 41.128 -15.049 1.00 14.78 95 GLU A CA 1
ATOM 701 C C . GLU A 1 95 ? 61.936 41.419 -13.564 1.00 14.65 95 GLU A C 1
ATOM 702 O O . GLU A 1 95 ? 61.572 42.537 -13.100 1.00 16.16 95 GLU A O 1
ATOM 708 N N . ILE A 1 96 ? 62.583 40.504 -12.825 1.00 13.31 96 ILE A N 1
ATOM 709 C CA . ILE A 1 96 ? 62.876 40.777 -11.408 1.00 14.37 96 ILE A CA 1
ATOM 710 C C . ILE A 1 96 ? 63.912 41.899 -11.305 1.00 14.62 96 ILE A C 1
ATOM 711 O O . ILE A 1 96 ? 63.740 42.795 -10.505 1.00 15.67 96 ILE A O 1
ATOM 716 N N . LYS A 1 97 ? 64.929 41.854 -12.139 1.00 15.05 97 LYS A N 1
ATOM 717 C CA . LYS A 1 97 ? 65.939 42.903 -12.075 1.00 17.42 97 LYS A CA 1
ATOM 718 C C . LYS A 1 97 ? 65.353 44.265 -12.503 1.00 16.76 97 LYS A C 1
ATOM 719 O O . LYS A 1 97 ? 65.632 45.285 -11.836 1.00 19.11 97 LYS A O 1
ATOM 725 N N . GLU A 1 98 ? 64.475 44.286 -13.515 1.00 18.32 98 GLU A N 1
ATOM 726 C CA . GLU A 1 98 ? 63.866 45.534 -13.894 1.00 19.58 98 GLU A CA 1
ATOM 727 C C . GLU A 1 98 ? 62.993 46.057 -12.780 1.00 18.95 98 GLU A C 1
ATOM 728 O O . GLU A 1 98 ? 63.010 47.269 -12.486 1.00 20.86 98 GLU A O 1
ATOM 734 N N . THR A 1 99 ? 62.279 45.180 -12.097 1.00 16.79 99 THR A N 1
ATOM 735 C CA . THR A 1 99 ? 61.418 45.628 -10.972 1.00 16.42 99 THR A CA 1
ATOM 736 C C . THR A 1 99 ? 62.321 46.213 -9.892 1.00 16.40 99 THR A C 1
ATOM 737 O O . THR A 1 99 ? 62.036 47.347 -9.350 1.00 17.95 99 THR A O 1
ATOM 741 N N . CYS A 1 100 ? 63.405 45.532 -9.585 1.00 16.50 100 CYS A N 1
ATOM 742 C CA . CYS A 1 100 ? 64.313 46.036 -8.542 1.00 18.48 100 CYS A CA 1
ATOM 743 C C . CYS A 1 100 ? 64.829 47.456 -8.906 1.00 18.50 100 CYS A C 1
ATOM 744 O O . CYS A 1 100 ? 64.970 48.314 -8.011 1.00 19.10 100 CYS A O 1
ATOM 747 N N . LYS A 1 101 ? 65.152 47.697 -10.181 1.00 18.11 101 LYS A N 1
ATOM 748 C CA . LYS A 1 101 ? 65.727 49.012 -10.562 1.00 18.64 101 LYS A CA 1
ATOM 749 C C . LYS A 1 101 ? 64.719 50.107 -10.196 1.00 21.52 101 LYS A C 1
ATOM 750 O O . LYS A 1 101 ? 65.130 51.220 -9.805 1.00 23.90 101 LYS A O 1
ATOM 756 N N . THR A 1 102 ? 63.412 49.818 -10.284 1.00 18.28 102 THR A N 1
ATOM 757 C CA . THR A 1 102 ? 62.444 50.849 -10.062 1.00 20.64 102 THR A CA 1
ATOM 758 C C . THR A 1 102 ? 62.259 51.121 -8.570 1.00 21.33 102 THR A C 1
ATOM 759 O O . THR A 1 102 ? 61.634 52.100 -8.208 1.00 26.75 102 THR A O 1
ATOM 763 N N . LEU A 1 103 ? 62.797 50.235 -7.700 1.00 19.04 103 LEU A N 1
ATOM 764 C CA . LEU A 1 103 ? 62.603 50.329 -6.256 1.00 19.25 103 LEU A CA 1
ATOM 765 C C . LEU A 1 103 ? 63.769 51.061 -5.590 1.00 17.73 103 LEU A C 1
ATOM 766 O O . LEU A 1 103 ? 63.647 51.584 -4.441 1.00 19.53 103 LEU A O 1
ATOM 771 N N . LYS A 1 104 ? 64.923 51.091 -6.291 1.00 18.26 104 LYS A N 1
ATOM 772 C CA . LYS A 1 104 ? 66.159 51.612 -5.629 1.00 17.25 104 LYS A CA 1
ATOM 773 C C . LYS A 1 104 ? 65.971 53.086 -5.343 1.00 17.85 104 LYS A C 1
ATOM 774 O O . LYS A 1 104 ? 65.697 53.873 -6.250 1.00 23.40 104 LYS A O 1
ATOM 780 N N . GLY A 1 105 ? 66.213 53.402 -4.069 1.00 19.12 105 GLY A N 1
ATOM 781 C CA . GLY A 1 105 ? 66.078 54.796 -3.600 1.00 20.85 105 GLY A CA 1
ATOM 782 C C . GLY A 1 105 ? 64.668 55.356 -3.581 1.00 21.90 105 GLY A C 1
ATOM 783 O O . GLY A 1 105 ? 64.511 56.548 -3.422 1.00 24.57 105 GLY A O 1
ATOM 784 N N . ALA A 1 106 ? 63.642 54.499 -3.643 1.00 18.63 106 ALA A N 1
ATOM 785 C CA . ALA A 1 106 ? 62.281 54.959 -3.645 1.00 20.75 106 ALA A CA 1
ATOM 786 C C . ALA A 1 106 ? 61.785 55.280 -2.266 1.00 21.38 106 ALA A C 1
ATOM 787 O O . ALA A 1 106 ? 60.800 56.025 -2.167 1.00 24.96 106 ALA A O 1
ATOM 789 N N . GLY A 1 107 ? 62.420 54.775 -1.210 1.00 18.46 107 GLY A N 1
ATOM 790 C CA . GLY A 1 107 ? 61.989 55.135 0.130 1.00 18.06 107 GLY A CA 1
ATOM 791 C C . GLY A 1 107 ? 61.408 53.971 0.881 1.00 18.11 107 GLY A C 1
ATOM 792 O O . GLY A 1 107 ? 60.902 54.146 2.034 1.00 19.51 107 GLY A O 1
ATOM 793 N N . PHE A 1 108 ? 61.447 52.746 0.297 1.00 15.35 108 PHE A N 1
ATOM 794 C CA . PHE A 1 108 ? 60.977 51.570 1.062 1.00 13.54 108 PHE A CA 1
ATOM 795 C C . PHE A 1 108 ? 61.943 51.133 2.181 1.00 14.36 108 PHE A C 1
ATOM 796 O O . PHE A 1 108 ? 63.155 51.256 2.100 1.00 17.43 108 PHE A O 1
ATOM 804 N N . HIS A 1 109 ? 61.337 50.671 3.282 1.00 12.02 109 HIS A N 1
ATOM 805 C CA . HIS A 1 109 ? 62.098 50.050 4.378 1.00 12.91 109 HIS A CA 1
ATOM 806 C C . HIS A 1 109 ? 62.338 48.578 4.224 1.00 12.30 109 HIS A C 1
ATOM 807 O O . HIS A 1 109 ? 63.321 48.059 4.764 1.00 13.77 109 HIS A O 1
ATOM 814 N N . MET A 1 110 ? 61.531 47.909 3.391 1.00 11.61 110 MET A N 1
ATOM 815 C CA . MET A 1 110 ? 61.603 46.465 3.267 1.00 11.54 110 MET A CA 1
ATOM 816 C C . MET A 1 110 ? 60.910 46.121 1.968 1.00 11.15 110 MET A C 1
ATOM 817 O O . MET A 1 110 ? 60.041 46.906 1.470 1.00 12.62 110 MET A O 1
ATOM 822 N N . VAL A 1 111 ? 61.269 44.979 1.377 1.00 12.52 111 VAL A N 1
ATOM 823 C CA . VAL A 1 111 ? 60.525 44.407 0.226 1.00 12.64 111 VAL A CA 1
ATOM 824 C C . VAL A 1 111 ? 60.046 43.021 0.607 1.00 11.97 111 VAL A C 1
ATOM 825 O O . VAL A 1 111 ? 60.804 42.278 1.246 1.00 13.69 111 VAL A O 1
ATOM 829 N N . ASP A 1 112 ? 58.796 42.725 0.281 1.00 12.91 112 ASP A N 1
ATOM 830 C CA . ASP A 1 112 ? 58.195 41.365 0.514 1.00 12.22 112 ASP A CA 1
ATOM 831 C C . ASP A 1 112 ? 58.131 40.528 -0.732 1.00 13.46 112 ASP A C 1
ATOM 832 O O . ASP A 1 112 ? 57.397 40.940 -1.668 1.00 16.62 112 ASP A O 1
ATOM 837 N N . LEU A 1 113 ? 58.986 39.528 -0.838 1.00 11.70 113 LEU A N 1
ATOM 838 C CA . LEU A 1 113 ? 59.039 38.659 -2.059 1.00 11.48 113 LEU A CA 1
ATOM 839 C C . LEU A 1 113 ? 58.072 37.495 -1.749 1.00 10.80 113 LEU A C 1
ATOM 840 O O . LEU A 1 113 ? 58.308 36.689 -0.832 1.00 12.56 113 LEU A O 1
ATOM 845 N N . THR A 1 114 ? 56.952 37.472 -2.466 1.00 10.52 114 THR A N 1
ATOM 846 C CA . THR A 1 114 ? 55.877 36.535 -2.203 1.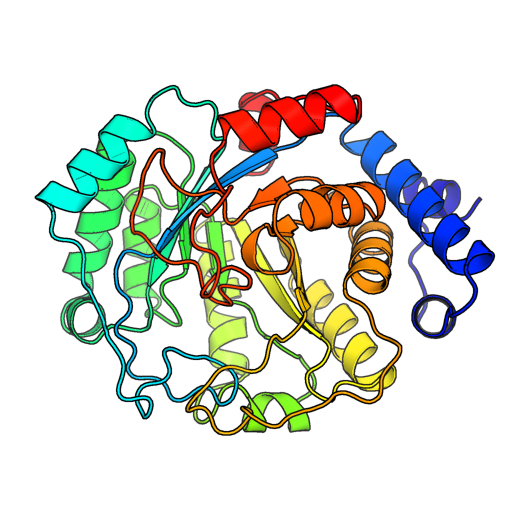00 10.29 114 THR A CA 1
ATOM 847 C C . THR A 1 114 ? 55.619 35.659 -3.409 1.00 10.73 114 THR A C 1
ATOM 848 O O . THR A 1 114 ? 55.681 36.103 -4.575 1.00 11.31 114 THR A O 1
ATOM 852 N N . MET A 1 115 ? 55.279 34.386 -3.146 1.00 10.83 115 MET A N 1
ATOM 853 C CA . MET A 1 115 ? 54.825 33.498 -4.202 1.00 10.70 115 MET A CA 1
ATOM 854 C C . MET A 1 115 ? 53.744 32.606 -3.645 1.00 10.75 115 MET A C 1
ATOM 855 O O . MET A 1 115 ? 53.623 32.358 -2.448 1.00 11.27 115 MET A O 1
ATOM 860 N N . GLY A 1 116 ? 52.954 32.061 -4.579 1.00 11.21 116 GLY A N 1
ATOM 861 C CA . GLY A 1 116 ? 52.235 30.800 -4.247 1.00 11.71 116 GLY A CA 1
ATOM 862 C C . GLY A 1 116 ? 53.250 29.684 -4.023 1.00 11.93 116 GLY A C 1
ATOM 863 O O . GLY A 1 116 ? 54.472 29.919 -4.242 1.00 12.39 116 GLY A O 1
ATOM 864 N N . GLU A 1 117 ? 52.823 28.522 -3.575 1.00 11.04 117 GLU A N 1
ATOM 865 C CA . GLU A 1 117 ? 53.746 27.400 -3.454 1.00 11.05 117 GLU A CA 1
ATOM 866 C C . GLU A 1 117 ? 53.938 26.882 -4.879 1.00 11.26 117 GLU A C 1
ATOM 867 O O . GLU A 1 117 ? 53.323 25.921 -5.301 1.00 12.46 117 GLU A O 1
ATOM 873 N N . ASP A 1 118 ? 54.894 27.533 -5.582 1.00 11.20 118 ASP A N 1
ATOM 874 C CA . ASP A 1 118 ? 55.033 27.268 -7.049 1.00 11.51 118 ASP A CA 1
ATOM 875 C C . ASP A 1 118 ? 55.881 26.004 -7.197 1.00 12.78 118 ASP A C 1
ATOM 876 O O . ASP A 1 118 ? 57.054 26.015 -6.788 1.00 12.31 118 ASP A O 1
ATOM 881 N N . PRO A 1 119 ? 55.345 25.020 -7.917 1.00 12.47 119 PRO A N 1
ATOM 882 C CA . PRO A 1 119 ? 56.131 23.808 -8.153 1.00 15.13 119 PRO A CA 1
ATOM 883 C C . PRO A 1 119 ? 57.498 24.032 -8.751 1.00 14.42 119 PRO A C 1
ATOM 884 O O . PRO A 1 119 ? 58.410 23.284 -8.502 1.00 17.99 119 PRO A O 1
ATOM 888 N N . TYR A 1 120 ? 57.670 25.066 -9.600 1.00 12.79 120 TYR A N 1
ATOM 889 C CA . TYR A 1 120 ? 58.977 25.391 -10.161 1.00 13.76 120 TYR A CA 1
ATOM 890 C C . TYR A 1 120 ? 60.027 25.666 -9.070 1.00 14.23 120 TYR A C 1
ATOM 891 O O . TYR A 1 120 ? 61.165 25.178 -9.122 1.00 14.93 120 TYR A O 1
ATOM 900 N N . TYR A 1 121 ? 59.645 26.487 -8.074 1.00 12.37 121 TYR A N 1
ATOM 901 C CA . TYR A 1 121 ? 60.578 26.803 -6.994 1.00 13.31 121 TYR A CA 1
ATOM 902 C C . TYR A 1 121 ? 60.650 25.679 -5.972 1.00 14.84 121 TYR A C 1
ATOM 903 O O . TYR A 1 121 ? 61.723 25.496 -5.374 1.00 20.48 121 TYR A O 1
ATOM 912 N N . TYR A 1 122 ? 59.575 24.918 -5.757 1.00 13.04 122 TYR A N 1
ATOM 913 C CA . TYR A 1 122 ? 59.639 23.802 -4.804 1.00 14.67 122 TYR A CA 1
ATOM 914 C C . TYR A 1 122 ? 60.392 22.572 -5.332 1.00 17.39 122 TYR A C 1
ATOM 915 O O . TYR A 1 122 ? 60.948 21.826 -4.514 1.00 20.40 122 TYR A O 1
ATOM 924 N N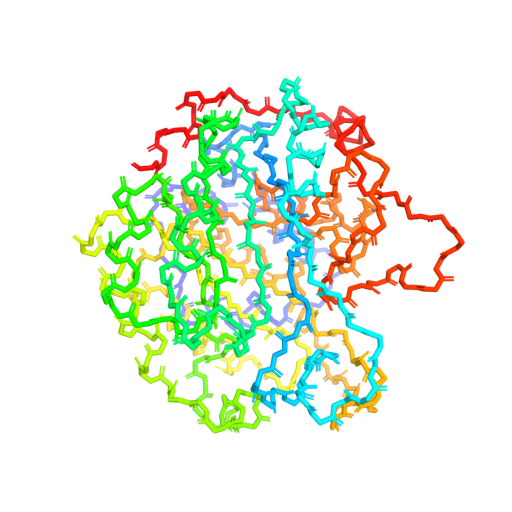 . GLU A 1 123 ? 60.423 22.378 -6.664 1.00 14.54 123 GLU A N 1
ATOM 925 C CA . GLU A 1 123 ? 61.173 21.221 -7.323 1.00 18.50 123 GLU A CA 1
ATOM 926 C C . GLU A 1 123 ? 62.627 21.380 -7.081 1.00 21.61 123 GLU A C 1
ATOM 927 O O . GLU A 1 123 ? 63.328 20.395 -6.901 1.00 23.40 123 GLU A O 1
ATOM 933 N N . ASP A 1 124 ? 63.118 22.618 -7.083 1.00 17.73 124 ASP A N 1
ATOM 934 C CA . ASP A 1 124 ? 64.560 22.833 -6.838 1.00 18.99 124 ASP A CA 1
ATOM 935 C C . ASP A 1 124 ? 64.688 24.149 -6.079 1.00 17.40 124 ASP A C 1
ATOM 936 O O . ASP A 1 124 ? 64.772 25.230 -6.693 1.00 18.75 124 ASP A O 1
ATOM 941 N N . PRO A 1 125 ? 64.605 24.068 -4.751 1.00 16.91 125 PRO A N 1
ATOM 942 C CA . PRO A 1 125 ? 64.566 25.295 -3.989 1.00 16.73 125 PRO A CA 1
ATOM 943 C C . PRO A 1 125 ? 65.804 26.133 -4.074 1.00 16.21 125 PRO A C 1
ATOM 944 O O . PRO A 1 125 ? 65.759 27.298 -3.661 1.00 17.19 125 PRO A O 1
ATOM 948 N N . ASN A 1 126 ? 66.897 25.630 -4.660 1.00 17.48 126 ASN A N 1
ATOM 949 C CA . ASN A 1 126 ? 68.022 26.508 -4.913 1.00 16.27 126 ASN A CA 1
ATOM 950 C C . ASN A 1 126 ? 67.620 27.645 -5.891 1.00 17.37 126 ASN A C 1
ATOM 951 O O . ASN A 1 126 ? 68.224 28.723 -5.911 1.00 19.36 126 ASN A O 1
ATOM 956 N N . ARG A 1 127 ? 66.559 27.423 -6.674 1.00 15.59 127 ARG A N 1
ATOM 957 C CA . ARG A 1 127 ? 66.108 28.504 -7.563 1.00 14.00 127 ARG A CA 1
ATOM 958 C C . ARG A 1 127 ? 65.532 29.675 -6.734 1.00 14.46 127 ARG A C 1
ATOM 959 O O . ARG A 1 127 ? 65.702 30.826 -7.105 1.00 16.48 127 ARG A O 1
ATOM 967 N N . PHE A 1 128 ? 64.877 29.355 -5.602 1.00 13.37 128 PHE A N 1
ATOM 968 C CA . PHE A 1 128 ? 64.353 30.423 -4.747 1.00 13.35 128 PHE A CA 1
ATOM 969 C C . PHE A 1 128 ? 65.514 31.083 -4.007 1.00 14.76 128 PHE A C 1
ATOM 970 O O . PHE A 1 128 ? 65.503 32.311 -3.816 1.00 14.20 128 PHE A O 1
ATOM 978 N N . VAL A 1 129 ? 66.444 30.295 -3.488 1.00 14.27 129 VAL A N 1
ATOM 979 C CA . VAL A 1 129 ? 67.626 30.851 -2.764 1.00 14.43 129 VAL A CA 1
ATOM 980 C C . VAL A 1 129 ? 68.377 31.801 -3.717 1.00 14.91 129 VAL A C 1
ATOM 981 O O . VAL A 1 129 ? 68.797 32.900 -3.272 1.00 16.34 129 VAL A O 1
ATOM 985 N N . GLU A 1 130 ? 68.499 31.459 -5.003 1.00 15.51 130 GLU A N 1
ATOM 986 C CA . GLU A 1 130 ? 69.228 32.342 -5.926 1.00 16.33 130 GLU A CA 1
ATOM 987 C C . GLU A 1 130 ? 68.428 33.615 -6.154 1.00 16.13 130 GLU A C 1
ATOM 988 O O . GLU A 1 130 ? 69.006 34.710 -6.308 1.00 17.89 130 GLU A O 1
ATOM 994 N N . LEU A 1 131 ? 67.102 33.480 -6.201 1.00 14.50 131 LEU A N 1
ATOM 995 C CA . LEU A 1 131 ? 66.244 34.692 -6.332 1.00 14.05 131 LEU A CA 1
ATOM 996 C C . LEU A 1 131 ? 66.463 35.625 -5.101 1.00 12.77 131 LEU A C 1
ATOM 997 O O . LEU A 1 131 ? 66.642 36.878 -5.248 1.00 14.80 131 LEU A O 1
ATOM 1002 N N . VAL A 1 132 ? 66.450 35.106 -3.900 1.00 13.28 132 VAL A N 1
ATOM 1003 C CA . VAL A 1 132 ? 66.723 35.991 -2.770 1.00 12.87 132 VAL A CA 1
ATOM 1004 C C . VAL A 1 132 ? 68.109 36.634 -2.845 1.00 14.10 132 VAL A C 1
ATOM 1005 O O . VAL A 1 132 ? 68.233 37.850 -2.598 1.00 14.21 132 VAL A O 1
ATOM 1009 N N . GLN A 1 133 ? 69.115 35.869 -3.273 1.00 13.17 133 GLN A N 1
ATOM 1010 C CA . GLN A 1 133 ? 70.475 36.415 -3.380 1.00 16.00 133 GLN A CA 1
ATOM 1011 C C . GLN A 1 133 ? 70.471 37.571 -4.380 1.00 15.92 133 GLN A C 1
ATOM 1012 O O . GLN A 1 133 ? 71.069 38.612 -4.116 1.00 16.40 133 GLN A O 1
ATOM 1018 N N . ILE A 1 134 ? 69.834 37.429 -5.538 1.00 14.46 134 ILE A N 1
ATOM 1019 C CA . ILE A 1 134 ? 69.829 38.479 -6.559 1.00 16.10 134 ILE A CA 1
ATOM 1020 C C . ILE A 1 134 ? 69.133 39.684 -6.080 1.00 16.21 134 ILE A C 1
ATOM 1021 O O . ILE A 1 134 ? 69.638 40.815 -6.269 1.00 16.43 134 ILE A O 1
ATOM 1026 N N . VAL A 1 135 ? 67.953 39.523 -5.472 1.00 13.58 135 VAL A N 1
ATOM 1027 C CA . VAL A 1 135 ? 67.284 40.705 -4.958 1.00 13.92 135 VAL A CA 1
ATOM 1028 C C . VAL A 1 135 ? 68.089 41.413 -3.844 1.00 13.67 135 VAL A C 1
ATOM 1029 O O . VAL A 1 135 ? 68.151 42.655 -3.786 1.00 14.09 135 VAL A O 1
ATOM 1033 N N . LYS A 1 136 ? 68.735 40.665 -2.940 1.00 12.75 136 LYS A N 1
ATOM 1034 C CA . LYS A 1 136 ? 69.518 41.285 -1.859 1.00 13.52 136 LYS A CA 1
ATOM 1035 C C . LYS A 1 136 ? 70.704 42.027 -2.506 1.00 13.84 136 LYS A C 1
ATOM 1036 O O . LYS A 1 136 ? 71.050 43.134 -2.080 1.00 15.69 136 LYS A O 1
ATOM 1042 N N . GLU A 1 137 ? 71.338 41.403 -3.523 1.00 14.00 137 GLU A N 1
ATOM 1043 C CA . GLU A 1 137 ? 72.481 42.073 -4.189 1.00 15.25 137 GLU A CA 1
ATOM 1044 C C . GLU A 1 137 ? 72.055 43.363 -4.902 1.00 17.25 137 GLU A C 1
ATOM 1045 O O . GLU A 1 137 ? 72.825 44.340 -4.929 1.00 20.93 137 GLU A O 1
ATOM 1051 N N . GLU A 1 138 ? 70.856 43.362 -5.489 1.00 15.24 138 GLU A N 1
ATOM 1052 C CA . GLU A 1 138 ? 70.327 44.526 -6.214 1.00 14.54 138 GLU A CA 1
ATOM 1053 C C . GLU A 1 138 ? 69.923 45.609 -5.275 1.00 15.44 138 GLU A C 1
ATOM 1054 O O . GLU A 1 138 ? 70.248 46.805 -5.490 1.00 17.39 138 GLU A O 1
ATOM 1060 N N . LEU A 1 139 ? 69.209 45.248 -4.196 1.00 15.06 139 LEU A N 1
ATOM 1061 C CA . LEU A 1 139 ? 68.588 46.298 -3.368 1.00 14.98 139 LEU A CA 1
ATOM 1062 C C . LEU A 1 139 ? 69.254 46.612 -2.046 1.00 15.76 139 LEU A C 1
ATOM 1063 O O . LEU A 1 139 ? 69.136 47.713 -1.522 1.00 15.61 139 LEU A O 1
ATOM 1068 N N . GLY A 1 140 ? 69.895 45.627 -1.460 1.00 15.20 140 GLY A N 1
ATOM 1069 C CA . GLY A 1 140 ? 70.497 45.833 -0.140 1.00 16.91 140 GLY A CA 1
ATOM 1070 C C . GLY A 1 140 ? 69.532 46.023 1.041 1.00 18.20 140 GLY A C 1
ATOM 1071 O O . GLY A 1 140 ? 69.967 46.175 2.148 1.00 24.14 140 GLY A O 1
ATOM 1072 N N . LEU A 1 141 ? 68.245 45.997 0.788 1.00 16.79 141 LEU A N 1
ATOM 1073 C CA . LEU A 1 141 ? 67.213 46.332 1.777 1.00 15.53 141 LEU A CA 1
ATOM 1074 C C . LEU A 1 141 ? 66.870 45.097 2.525 1.00 13.42 141 LEU A C 1
ATOM 1075 O O . LEU A 1 141 ? 67.095 43.935 2.090 1.00 14.59 141 LEU A O 1
ATOM 1080 N N . PRO A 1 142 ? 66.321 45.265 3.728 1.00 12.89 142 PRO A N 1
ATOM 1081 C CA . PRO A 1 142 ? 65.652 44.119 4.384 1.00 12.81 142 PRO A CA 1
ATOM 1082 C C . PRO A 1 142 ? 64.653 43.432 3.504 1.00 11.86 142 PRO A C 1
ATOM 1083 O O . PRO A 1 142 ? 63.930 44.105 2.725 1.00 12.96 142 PRO A O 1
ATOM 1087 N N . ILE A 1 143 ? 64.687 42.131 3.536 1.00 10.92 143 ILE A N 1
ATOM 1088 C CA . ILE A 1 143 ? 63.794 41.308 2.695 1.00 11.06 143 ILE A CA 1
ATOM 1089 C C . ILE A 1 143 ? 62.884 40.479 3.556 1.00 10.82 143 ILE A C 1
ATOM 1090 O O . ILE A 1 143 ? 63.332 39.763 4.485 1.00 13.04 143 ILE A O 1
ATOM 1095 N N . MET A 1 144 ? 61.589 40.578 3.279 1.00 10.84 144 MET A N 1
ATOM 1096 C CA . MET A 1 144 ? 60.593 39.663 3.850 1.00 11.07 144 MET A CA 1
ATOM 1097 C C . MET A 1 144 ? 60.345 38.622 2.766 1.00 11.74 144 MET A C 1
ATOM 1098 O O . MET A 1 144 ? 60.246 38.972 1.583 1.00 11.85 144 MET A O 1
ATOM 1103 N N . ILE A 1 145 ? 60.327 37.369 3.127 1.00 10.76 145 ILE A N 1
ATOM 1104 C CA . ILE A 1 145 ? 59.914 36.295 2.186 1.00 10.57 145 ILE A CA 1
ATOM 1105 C C . ILE A 1 145 ? 58.602 35.730 2.638 1.00 10.62 145 ILE A C 1
ATOM 1106 O O . ILE A 1 145 ? 58.370 35.476 3.863 1.00 10.60 145 ILE A O 1
ATOM 1111 N N . SER A 1 146 ? 57.730 35.445 1.649 1.00 10.53 146 SER A N 1
ATOM 1112 C CA . SER A 1 146 ? 56.465 34.758 1.904 1.00 10.97 146 SER A CA 1
ATOM 1113 C C . SER A 1 146 ? 56.405 33.618 0.878 1.00 10.97 146 SER A C 1
ATOM 1114 O O . SER A 1 146 ? 55.752 33.762 -0.157 1.00 12.51 146 SER A O 1
ATOM 1117 N N . PRO A 1 147 ? 57.106 32.517 1.125 1.00 11.68 147 PRO A N 1
ATOM 1118 C CA . PRO A 1 147 ? 57.276 31.483 0.121 1.00 12.18 147 PRO A CA 1
ATOM 1119 C C . PRO A 1 147 ? 56.352 30.300 0.323 1.00 12.59 147 PRO A C 1
ATOM 1120 O O . PRO A 1 147 ? 56.513 29.286 -0.394 1.00 15.44 147 PRO A O 1
ATOM 1124 N N . GLY A 1 148 ? 55.472 30.405 1.331 1.00 12.54 148 GLY A N 1
ATOM 1125 C CA . GLY A 1 148 ? 54.711 29.243 1.808 1.00 13.01 148 GLY A CA 1
ATOM 1126 C C . GLY A 1 148 ? 55.570 28.375 2.696 1.00 12.55 148 GLY A C 1
ATOM 1127 O O . GLY A 1 148 ? 56.629 28.814 3.164 1.00 14.27 148 GLY A O 1
ATOM 1128 N N . LEU A 1 149 ? 55.140 27.137 2.880 1.00 13.87 149 LEU A N 1
ATOM 1129 C CA . LEU A 1 149 ? 55.813 26.274 3.830 1.00 13.63 149 LEU A CA 1
ATOM 1130 C C . LEU A 1 149 ? 57.017 25.572 3.117 1.00 15.43 149 LEU A C 1
ATOM 1131 O O . LEU A 1 149 ? 56.954 24.426 2.608 1.00 17.62 149 LEU A O 1
ATOM 1136 N N . MET A 1 150 ? 58.065 26.351 2.985 1.00 16.01 150 MET A N 1
ATOM 1137 C CA . MET A 1 150 ? 59.323 25.835 2.347 1.00 17.97 150 MET A CA 1
ATOM 1138 C C . MET A 1 150 ? 60.031 24.993 3.497 1.00 18.38 150 MET A C 1
ATOM 1139 O O . MET A 1 150 ? 59.802 25.207 4.734 1.00 18.90 150 MET A O 1
ATOM 1144 N N . ASP A 1 151 ? 60.866 24.038 3.084 1.00 18.69 151 ASP A N 1
ATOM 1145 C CA . ASP A 1 151 ? 61.537 23.247 4.081 1.00 18.14 151 ASP A CA 1
ATOM 1146 C C . ASP A 1 151 ? 62.560 24.005 4.877 1.00 17.43 151 ASP A C 1
ATOM 1147 O O . ASP A 1 151 ? 63.031 25.082 4.502 1.00 16.41 151 ASP A O 1
ATOM 1152 N N . ASN A 1 152 ? 62.917 23.417 6.023 1.00 18.31 152 ASN A N 1
ATOM 1153 C CA . ASN A 1 152 ? 63.881 24.090 6.892 1.00 18.08 152 ASN A CA 1
ATOM 1154 C C . ASN A 1 152 ? 65.232 24.320 6.173 1.00 17.28 152 ASN A C 1
ATOM 1155 O O . ASN A 1 152 ? 65.852 25.375 6.366 1.00 17.71 152 ASN A O 1
ATOM 1160 N N . ALA A 1 153 ? 65.715 23.410 5.356 1.00 16.65 153 ALA A N 1
ATOM 1161 C CA . ALA A 1 153 ? 66.989 23.649 4.713 1.00 16.54 153 ALA A CA 1
ATOM 1162 C C . ALA A 1 153 ? 66.903 24.900 3.820 1.00 16.04 153 ALA A C 1
ATOM 1163 O O . ALA A 1 153 ? 67.853 25.648 3.675 1.00 18.37 153 ALA A O 1
ATOM 1165 N N . THR A 1 154 ? 65.766 25.076 3.123 1.00 16.27 154 THR A N 1
ATOM 1166 C CA . THR A 1 154 ? 65.664 26.234 2.229 1.00 14.78 154 THR A CA 1
ATOM 1167 C C . THR A 1 154 ? 65.587 27.506 3.094 1.00 14.90 154 THR A C 1
ATOM 1168 O O . THR A 1 154 ? 66.194 28.523 2.722 1.00 15.01 154 THR A O 1
ATOM 1172 N N . LEU A 1 155 ? 64.853 27.459 4.211 1.00 14.40 155 LEU A N 1
ATOM 1173 C CA . LEU A 1 155 ? 64.784 28.643 5.099 1.00 14.91 155 LEU A CA 1
ATOM 1174 C C . LEU A 1 155 ? 66.193 29.061 5.545 1.00 14.37 155 LEU A C 1
ATOM 1175 O O . LEU A 1 155 ? 66.550 30.253 5.623 1.00 14.74 155 LEU A O 1
ATOM 1180 N N . LEU A 1 156 ? 67.004 28.058 5.905 1.00 14.60 156 LEU A N 1
ATOM 1181 C CA . LEU A 1 156 ? 68.361 28.346 6.397 1.00 16.94 156 LEU A CA 1
ATOM 1182 C C . LEU A 1 156 ? 69.228 28.938 5.276 1.00 15.49 156 LEU A C 1
ATOM 1183 O O . LEU A 1 156 ? 69.932 29.963 5.503 1.00 16.74 156 LEU A O 1
ATOM 1188 N N . LYS A 1 157 ? 69.094 28.438 4.043 1.00 14.81 157 LYS A N 1
ATOM 1189 C CA . LYS A 1 157 ? 69.880 28.980 2.941 1.00 15.77 157 LYS A CA 1
ATOM 1190 C C . LYS A 1 157 ? 69.430 30.402 2.565 1.00 15.07 157 LYS A C 1
ATOM 1191 O O . LYS A 1 157 ? 70.280 31.274 2.224 1.00 15.66 157 LYS A O 1
ATOM 1197 N N . ALA A 1 158 ? 68.124 30.625 2.629 1.00 12.85 158 ALA A N 1
ATOM 1198 C CA . ALA A 1 158 ? 67.653 31.973 2.298 1.00 13.10 158 ALA A CA 1
ATOM 1199 C C . ALA A 1 158 ? 68.058 33.016 3.318 1.00 12.71 158 ALA A C 1
ATOM 1200 O O . ALA A 1 158 ? 68.325 34.150 2.950 1.00 14.00 158 ALA A O 1
ATOM 1202 N N . ARG A 1 159 ? 68.169 32.606 4.582 1.00 13.27 159 ARG A N 1
ATOM 1203 C CA . ARG A 1 159 ? 68.689 33.478 5.660 1.00 13.23 159 ARG A CA 1
ATOM 1204 C C . ARG A 1 159 ? 70.125 33.880 5.357 1.00 14.45 159 ARG A C 1
ATOM 1205 O O . ARG A 1 159 ? 70.513 35.053 5.439 1.00 16.97 159 ARG A O 1
ATOM 1213 N N . GLU A 1 160 ? 70.921 32.904 4.941 1.00 15.95 160 GLU A N 1
ATOM 1214 C CA . GLU A 1 160 ? 72.344 33.188 4.625 1.00 18.22 160 GLU A CA 1
ATOM 1215 C C . GLU A 1 160 ? 72.518 34.145 3.428 1.00 17.53 160 GLU A C 1
ATOM 1216 O O . GLU A 1 160 ? 73.465 34.931 3.408 1.00 23.01 160 GLU A O 1
ATOM 1222 N N . LYS A 1 161 ? 71.534 34.151 2.491 1.00 16.76 161 LYS A N 1
ATOM 1223 C CA . LYS A 1 161 ? 71.526 35.075 1.354 1.00 17.31 161 LYS A CA 1
ATOM 1224 C C . LYS A 1 161 ? 70.934 36.463 1.634 1.00 20.93 161 LYS A C 1
ATOM 1225 O O . LYS A 1 161 ? 70.935 37.299 0.776 1.00 22.13 161 LYS A O 1
ATOM 1231 N N . GLY A 1 162 ? 70.356 36.634 2.825 1.00 17.87 162 GLY A N 1
ATOM 1232 C CA . GLY A 1 162 ? 69.928 37.973 3.301 1.00 19.75 162 GLY A CA 1
ATOM 1233 C C . GLY A 1 162 ? 68.446 38.122 3.555 1.00 17.48 162 GLY A C 1
ATOM 1234 O O . GLY A 1 162 ? 67.980 39.235 3.826 1.00 18.95 162 GLY A O 1
ATOM 1235 N N . ALA A 1 163 ? 67.701 37.037 3.601 1.00 13.88 163 ALA A N 1
ATOM 1236 C CA . ALA A 1 163 ? 66.311 37.184 4.029 1.00 12.76 163 ALA A CA 1
ATOM 1237 C C . ALA A 1 163 ? 66.236 37.555 5.530 1.00 13.14 163 ALA A C 1
ATOM 1238 O O . ALA A 1 163 ? 66.929 36.983 6.355 1.00 15.49 163 ALA A O 1
ATOM 1240 N N . ASN A 1 164 ? 65.424 38.562 5.845 1.00 12.13 164 ASN A N 1
ATOM 1241 C CA . ASN A 1 164 ? 65.293 39.051 7.200 1.00 12.14 164 ASN A CA 1
ATOM 1242 C C . ASN A 1 164 ? 63.981 38.660 7.895 1.00 11.97 164 ASN A C 1
ATOM 1243 O O . ASN A 1 164 ? 63.998 38.550 9.139 1.00 14.06 164 ASN A O 1
ATOM 1248 N N . PHE A 1 165 ? 62.851 38.600 7.208 1.00 12.68 165 PHE A N 1
ATOM 1249 C CA . PHE A 1 165 ? 61.539 38.321 7.786 1.00 11.43 165 PHE A CA 1
ATOM 1250 C C . PHE A 1 165 ? 60.981 37.130 7.043 1.00 11.30 165 PHE A C 1
ATOM 1251 O O . PHE A 1 165 ? 61.140 36.986 5.819 1.00 12.83 165 PHE A O 1
ATOM 1259 N N . LEU A 1 166 ? 60.312 36.301 7.783 1.00 11.34 166 LEU A N 1
ATOM 1260 C CA . LEU A 1 166 ? 59.450 35.249 7.193 1.00 10.67 166 LEU A CA 1
ATOM 1261 C C . LEU A 1 166 ? 58.004 35.581 7.504 1.00 11.31 166 LEU A C 1
ATOM 1262 O O . LEU A 1 166 ? 57.642 35.716 8.684 1.00 12.70 166 LEU A O 1
ATOM 1267 N N . ALA A 1 167 ? 57.191 35.718 6.469 1.00 11.14 167 ALA A N 1
ATOM 1268 C CA . ALA A 1 167 ? 55.741 35.937 6.705 1.00 11.02 167 ALA A CA 1
ATOM 1269 C C . ALA A 1 167 ? 55.027 34.640 6.369 1.00 10.78 167 ALA A C 1
ATOM 1270 O O . ALA A 1 167 ? 55.060 34.187 5.222 1.00 13.41 167 ALA A O 1
ATOM 1272 N N . LEU A 1 168 ? 54.429 34.044 7.366 1.00 11.55 168 LEU A N 1
ATOM 1273 C CA . LEU A 1 168 ? 53.775 32.724 7.173 1.00 11.65 168 LEU A CA 1
ATOM 1274 C C . LEU A 1 168 ? 52.574 32.703 8.108 1.00 11.76 168 LEU A C 1
ATOM 1275 O O . LEU A 1 168 ? 52.704 32.402 9.308 1.00 15.60 168 LEU A O 1
ATOM 1280 N N . TYR A 1 169 ? 51.430 33.141 7.572 1.00 11.72 169 TYR A N 1
ATOM 1281 C CA . TYR A 1 169 ? 50.314 33.418 8.483 1.00 11.20 169 TYR A CA 1
ATOM 1282 C C . TYR A 1 169 ? 49.530 32.168 8.788 1.00 12.03 169 TYR A C 1
ATOM 1283 O O . TYR A 1 169 ? 49.327 31.314 7.954 1.00 12.74 169 TYR A O 1
ATOM 1292 N N . GLN A 1 170 ? 49.118 32.068 10.047 1.00 12.97 170 GLN A N 1
ATOM 1293 C CA . GLN A 1 170 ? 48.326 30.886 10.457 1.00 13.39 170 GLN A CA 1
ATOM 1294 C C . GLN A 1 170 ? 46.851 30.963 10.003 1.00 12.88 170 GLN A C 1
ATOM 1295 O O . GLN A 1 170 ? 46.183 29.911 9.899 1.00 14.70 170 GLN A O 1
ATOM 1301 N N . GLU A 1 171 ? 46.351 32.201 9.751 1.00 13.17 171 GLU A N 1
ATOM 1302 C CA . GLU A 1 171 ? 44.913 32.465 9.343 1.00 14.51 171 GLU A CA 1
ATOM 1303 C C . GLU A 1 171 ? 43.951 32.371 10.530 1.00 14.59 171 GLU A C 1
ATOM 1304 O O . GLU A 1 171 ? 43.141 33.270 10.782 1.00 14.37 171 GLU A O 1
ATOM 1310 N N . THR A 1 172 ? 44.078 31.286 11.268 1.00 12.25 172 THR A N 1
ATOM 1311 C CA . THR A 1 172 ? 43.271 31.097 12.490 1.00 12.91 172 THR A CA 1
ATOM 1312 C C . THR A 1 172 ? 44.004 30.081 13.365 1.00 11.90 172 THR A C 1
ATOM 1313 O O . THR A 1 172 ? 44.564 29.099 12.854 1.00 13.23 172 THR A O 1
ATOM 1317 N N . TYR A 1 173 ? 43.858 30.211 14.667 1.00 12.40 173 TYR A N 1
ATOM 1318 C CA . TYR A 1 173 ? 44.244 29.149 15.591 1.00 13.30 173 TYR A CA 1
ATOM 1319 C C . TYR A 1 173 ? 43.076 28.286 16.094 1.00 14.29 173 TYR A C 1
ATOM 1320 O O . TYR A 1 173 ? 43.270 27.415 16.971 1.00 18.57 173 TYR A O 1
ATOM 1329 N N . ASP A 1 174 ? 41.896 28.506 15.513 1.00 13.63 174 ASP A N 1
ATOM 1330 C CA . ASP A 1 174 ? 40.749 27.652 15.802 1.00 15.73 174 ASP A CA 1
ATOM 1331 C C . ASP A 1 174 ? 40.865 26.456 14.870 1.00 16.20 174 ASP A C 1
ATOM 1332 O O . ASP A 1 174 ? 40.773 26.592 13.647 1.00 15.39 174 ASP A O 1
ATOM 1337 N N . THR A 1 175 ? 41.147 25.272 15.425 1.00 18.81 175 THR A N 1
ATOM 1338 C CA . THR A 1 175 ? 41.457 24.118 14.600 1.00 22.10 175 THR A CA 1
ATOM 1339 C C . THR A 1 175 ? 40.323 23.675 13.680 1.00 25.81 175 THR A C 1
ATOM 1340 O O . THR A 1 175 ? 40.595 23.324 12.459 1.00 26.05 175 THR A O 1
ATOM 1344 N N . GLU A 1 176 ? 39.096 23.890 14.186 1.00 22.85 176 GLU A N 1
ATOM 1345 C CA . GLU A 1 176 ? 37.879 23.543 13.431 1.00 25.03 176 GLU A CA 1
ATOM 1346 C C . GLU A 1 176 ? 37.797 24.424 12.172 1.00 22.42 176 GLU A C 1
ATOM 1347 O O . GLU A 1 176 ? 37.356 24.015 11.091 1.00 26.20 176 GLU A O 1
ATOM 1353 N N . LEU A 1 177 ? 38.216 25.688 12.294 1.00 14.80 177 LEU A N 1
ATOM 1354 C CA . LEU A 1 177 ? 38.188 26.534 11.128 1.00 14.70 177 LEU A CA 1
ATOM 1355 C C . LEU A 1 177 ? 39.413 26.376 10.229 1.00 13.29 177 LEU A C 1
ATOM 1356 O O . LEU A 1 177 ? 39.291 26.419 8.991 1.00 14.19 177 LEU A O 1
ATOM 1361 N N . TYR A 1 178 ? 40.583 26.218 10.826 1.00 13.70 178 TYR A N 1
ATOM 1362 C CA . TYR A 1 178 ? 41.815 26.131 10.018 1.00 12.27 178 TYR A CA 1
ATOM 1363 C C . TYR A 1 178 ? 41.680 25.002 8.977 1.00 12.46 178 TYR A C 1
ATOM 1364 O O . TYR A 1 178 ? 42.047 25.236 7.795 1.00 13.02 178 TYR A O 1
ATOM 1373 N N . ARG A 1 179 ? 41.187 23.830 9.358 1.00 13.37 179 ARG A N 1
ATOM 1374 C CA . ARG A 1 179 ? 41.137 22.760 8.371 1.00 13.35 179 ARG A CA 1
ATOM 1375 C C . ARG A 1 179 ? 40.171 23.027 7.195 1.00 13.67 179 ARG A C 1
ATOM 1376 O O . ARG A 1 179 ? 40.338 22.385 6.140 1.00 16.56 179 ARG A O 1
ATOM 1384 N N . LYS A 1 180 ? 39.208 23.972 7.345 1.00 13.64 180 LYS A N 1
ATOM 1385 C CA . LYS A 1 180 ? 38.333 24.353 6.232 1.00 15.51 180 LYS A CA 1
ATOM 1386 C C . LYS A 1 180 ? 38.925 25.399 5.330 1.00 14.5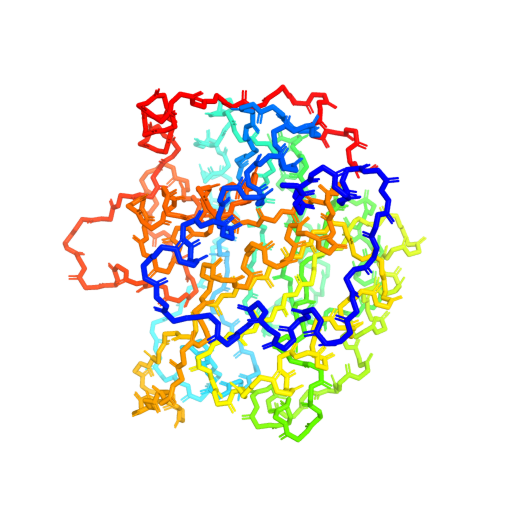8 180 LYS A C 1
ATOM 1387 O O . LYS A 1 180 ? 38.411 25.619 4.220 1.00 18.44 180 LYS A O 1
ATOM 1393 N N . LEU A 1 181 ? 39.956 26.086 5.843 1.00 12.82 181 LEU A N 1
ATOM 1394 C CA . LEU A 1 181 ? 40.612 27.197 5.133 1.00 12.50 181 LEU A CA 1
ATOM 1395 C C . LEU A 1 181 ? 41.889 26.729 4.437 1.00 12.24 181 LEU A C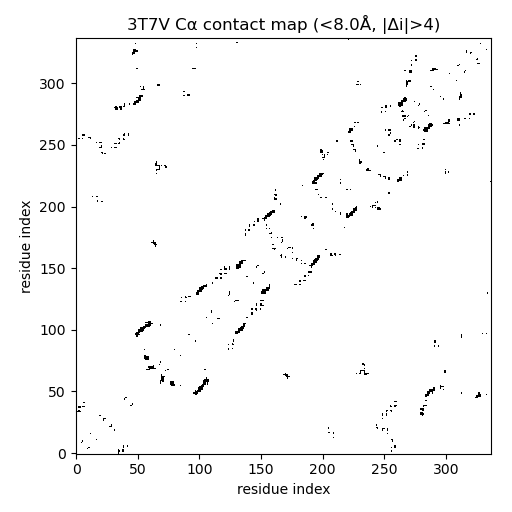 1
ATOM 1396 O O . LEU A 1 181 ? 41.953 26.704 3.200 1.00 12.33 181 LEU A O 1
ATOM 1401 N N . ARG A 1 182 ? 42.884 26.359 5.216 1.00 12.10 182 ARG A N 1
ATOM 1402 C CA . ARG A 1 182 ? 44.169 25.858 4.660 1.00 12.43 182 ARG A CA 1
ATOM 1403 C C . ARG A 1 182 ? 44.051 24.364 4.451 1.00 12.77 182 ARG A C 1
ATOM 1404 O O . ARG A 1 182 ? 44.689 23.547 5.157 1.00 13.30 182 ARG A O 1
ATOM 1412 N N . VAL A 1 183 ? 43.259 24.016 3.447 1.00 13.21 183 VAL A N 1
ATOM 1413 C CA . VAL A 1 183 ? 42.871 22.596 3.217 1.00 13.60 183 VAL A CA 1
ATOM 1414 C C . VAL A 1 183 ? 44.105 21.753 2.963 1.00 14.17 183 VAL A C 1
ATOM 1415 O O . VAL A 1 183 ? 44.937 22.042 2.083 1.00 16.59 183 VAL A O 1
ATOM 1419 N N . GLY A 1 184 ? 44.205 20.678 3.742 1.00 13.32 184 GLY A N 1
ATOM 1420 C CA . GLY A 1 184 ? 45.280 19.689 3.509 1.00 14.74 184 GLY A CA 1
ATOM 1421 C C . GLY A 1 184 ? 46.639 20.081 4.103 1.00 14.35 184 GLY A C 1
ATOM 1422 O O . GLY A 1 184 ? 47.638 19.350 3.938 1.00 18.28 184 GLY A O 1
ATOM 1423 N N . GLN A 1 185 ? 46.700 21.252 4.768 1.00 12.42 185 GLN A N 1
ATOM 1424 C CA . GLN A 1 185 ? 47.956 21.707 5.313 1.00 14.00 185 GLN A CA 1
ATOM 1425 C C . GLN A 1 185 ? 48.012 21.422 6.815 1.00 14.28 185 GLN A C 1
ATOM 1426 O O . GLN A 1 185 ? 46.978 21.534 7.480 1.00 15.16 185 GLN A O 1
ATOM 1432 N N . SER A 1 186 ? 49.200 21.026 7.305 1.00 14.40 186 SER A N 1
ATOM 1433 C CA . SER A 1 186 ? 49.396 20.808 8.735 1.00 14.28 186 SER A CA 1
ATOM 1434 C C . SER A 1 186 ? 49.168 22.148 9.485 1.00 14.73 186 SER A C 1
ATOM 1435 O O . SER A 1 186 ? 49.682 23.202 9.082 1.00 18.67 186 SER A O 1
ATOM 1438 N N . PHE A 1 187 ? 48.556 22.050 10.655 1.00 14.89 187 PHE A N 1
ATOM 1439 C CA . PHE A 1 187 ? 48.458 23.197 11.512 1.00 13.83 187 PHE A CA 1
ATOM 1440 C C . PHE A 1 187 ? 49.845 23.425 12.160 1.00 15.00 187 PHE A C 1
ATOM 1441 O O . PHE A 1 187 ? 50.402 24.564 12.117 1.00 15.62 187 PHE A O 1
ATOM 1449 N N . ASP A 1 188 ? 50.447 22.392 12.727 1.00 15.02 188 ASP A N 1
ATOM 1450 C CA . ASP A 1 188 ? 51.703 22.586 13.449 1.00 16.49 188 ASP A CA 1
ATOM 1451 C C . ASP A 1 188 ? 52.852 22.835 12.479 1.00 17.34 188 ASP A C 1
ATOM 1452 O O . ASP A 1 188 ? 53.880 23.414 12.874 1.00 18.37 188 ASP A O 1
ATOM 1457 N N . GLY A 1 189 ? 52.713 22.421 11.222 1.00 15.89 189 GLY A N 1
ATOM 1458 C CA . GLY A 1 189 ? 53.813 22.622 10.241 1.00 17.21 189 GLY A CA 1
ATOM 1459 C C . GLY A 1 189 ? 54.164 24.111 10.177 1.00 15.62 189 GLY A C 1
ATOM 1460 O O . GLY A 1 189 ? 55.326 24.482 10.052 1.00 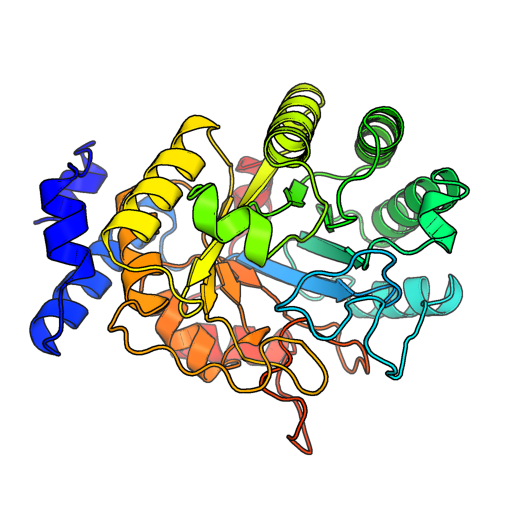15.59 189 GLY A O 1
ATOM 1461 N N . ARG A 1 190 ? 53.115 24.971 10.104 1.00 13.68 190 ARG A N 1
ATOM 1462 C CA . ARG A 1 190 ? 53.388 26.415 9.940 1.00 14.36 190 ARG A CA 1
ATOM 1463 C C . ARG A 1 190 ? 53.963 26.968 11.234 1.00 14.05 190 ARG A C 1
ATOM 1464 O O . ARG A 1 190 ? 54.845 27.841 11.195 1.00 13.85 190 ARG A O 1
ATOM 1472 N N . VAL A 1 191 ? 53.411 26.532 12.378 1.00 13.24 191 VAL A N 1
ATOM 1473 C CA . VAL A 1 191 ? 53.943 26.945 13.662 1.00 14.27 191 VAL A CA 1
ATOM 1474 C C . VAL A 1 191 ? 55.423 26.570 13.768 1.00 14.20 191 VAL A C 1
ATOM 1475 O O . VAL A 1 191 ? 56.288 27.440 14.183 1.00 15.64 191 VAL A O 1
ATOM 1479 N N . ASN A 1 192 ? 55.774 25.344 13.388 1.00 14.74 192 ASN A N 1
ATOM 1480 C CA . ASN A 1 192 ? 57.126 24.858 13.522 1.00 16.23 192 ASN A CA 1
ATOM 1481 C C . ASN A 1 192 ? 58.099 25.571 12.579 1.00 14.79 192 ASN A C 1
ATOM 1482 O O . ASN A 1 192 ? 59.295 25.779 12.923 1.00 16.51 192 ASN A O 1
ATOM 1487 N N . ALA A 1 193 ? 57.618 25.930 11.364 1.00 14.28 193 ALA A N 1
ATOM 1488 C CA . ALA A 1 193 ? 58.483 26.633 10.454 1.00 13.93 193 ALA A CA 1
ATOM 1489 C C . ALA A 1 193 ? 58.806 28.047 10.987 1.00 14.06 193 ALA A C 1
ATOM 1490 O O . ALA A 1 193 ? 59.962 28.494 10.854 1.00 14.97 193 ALA A O 1
ATOM 1492 N N . ARG A 1 194 ? 57.808 28.720 11.583 1.00 13.45 194 ARG A N 1
ATOM 1493 C CA . ARG A 1 194 ? 58.131 30.037 12.150 1.00 14.23 194 ARG A CA 1
ATOM 1494 C C . ARG A 1 194 ? 59.113 29.883 13.300 1.00 15.43 194 ARG A C 1
ATOM 1495 O O . ARG A 1 194 ? 59.985 30.735 13.436 1.00 16.39 194 ARG A O 1
ATOM 1503 N N . ARG A 1 195 ? 58.994 28.830 14.099 1.00 15.41 195 ARG A N 1
ATOM 1504 C CA . ARG A 1 195 ? 59.928 28.636 15.188 1.00 17.36 195 ARG A CA 1
ATOM 1505 C C . ARG A 1 195 ? 61.337 28.363 14.690 1.00 17.62 195 ARG A C 1
ATOM 1506 O O . ARG A 1 195 ? 62.325 28.938 15.205 1.00 18.39 195 ARG A O 1
ATOM 1514 N N . PHE A 1 196 ? 61.444 27.536 13.642 1.00 16.18 196 PHE A N 1
ATOM 1515 C CA . PHE A 1 196 ? 62.751 27.216 13.056 1.00 16.15 196 PHE A CA 1
ATOM 1516 C C . PHE A 1 196 ? 63.375 28.513 12.501 1.00 16.35 196 PHE A C 1
ATOM 1517 O O . PHE A 1 196 ? 64.563 28.773 12.655 1.00 16.45 196 PHE A O 1
ATOM 1525 N N . ALA A 1 197 ? 62.542 29.311 11.804 1.00 15.47 197 ALA A N 1
ATOM 1526 C CA . ALA A 1 197 ? 63.057 30.540 11.218 1.00 13.29 197 ALA A CA 1
ATOM 1527 C C . ALA A 1 197 ? 63.561 31.477 12.327 1.00 12.79 197 ALA A C 1
ATOM 1528 O O . ALA A 1 197 ? 64.685 32.057 12.160 1.00 13.44 197 ALA A O 1
ATOM 1530 N N . LYS A 1 198 ? 62.823 31.614 13.451 1.00 13.22 198 LYS A N 1
ATOM 1531 C CA . LYS A 1 198 ? 63.296 32.519 14.554 1.00 14.22 198 LYS A CA 1
ATOM 1532 C C . LYS A 1 198 ? 64.678 31.972 15.041 1.00 14.71 198 LYS A C 1
ATOM 1533 O O . LYS A 1 198 ? 65.599 32.752 15.327 1.00 17.84 198 LYS A O 1
ATOM 1539 N N . GLN A 1 199 ? 64.848 30.639 15.099 1.00 14.96 199 GLN A N 1
ATOM 1540 C CA . GLN A 1 199 ? 66.150 30.110 15.563 1.00 16.39 199 GLN A CA 1
ATOM 1541 C C . GLN A 1 199 ? 67.289 30.465 14.629 1.00 14.59 199 GLN A C 1
ATOM 1542 O O . GLN A 1 199 ? 68.478 30.552 15.040 1.00 18.86 199 GLN A O 1
ATOM 1548 N N . GLN A 1 200 ? 67.012 30.579 13.319 1.00 15.28 200 GLN A N 1
ATOM 1549 C CA . GLN A 1 200 ? 68.029 30.979 12.348 1.00 14.48 200 GLN A CA 1
ATOM 1550 C C . GLN A 1 200 ? 68.273 32.474 12.256 1.00 14.08 200 GLN A C 1
ATOM 1551 O O . GLN A 1 200 ? 69.142 32.946 11.535 1.00 15.82 200 GLN A O 1
ATOM 1557 N N . GLY A 1 201 ? 67.483 33.196 13.034 1.00 13.64 201 GLY A N 1
ATOM 1558 C CA . GLY A 1 201 ? 67.642 34.644 13.112 1.00 13.52 201 GLY A CA 1
ATOM 1559 C C . GLY A 1 201 ? 66.579 35.508 12.439 1.00 13.12 201 GLY A C 1
ATOM 1560 O O . GLY A 1 201 ? 66.637 36.749 12.525 1.00 15.19 201 GLY A O 1
ATOM 1561 N N . TYR A 1 202 ? 65.649 34.856 11.738 1.00 12.53 202 TYR A N 1
ATOM 1562 C CA . TYR A 1 202 ? 64.565 35.659 11.135 1.00 11.81 202 TYR A CA 1
ATOM 1563 C C . TYR A 1 202 ? 63.692 36.352 12.161 1.00 12.40 202 TYR A C 1
ATOM 1564 O O . TYR A 1 202 ? 63.474 35.834 13.264 1.00 15.07 202 TYR A O 1
ATOM 1573 N N . CYS A 1 203 ? 63.157 37.503 11.748 1.00 12.22 203 CYS A N 1
ATOM 1574 C CA . CYS A 1 203 ? 61.955 38.019 12.386 1.00 12.42 203 CYS A CA 1
ATOM 1575 C C . CYS A 1 203 ? 60.751 37.309 11.714 1.00 12.51 203 CYS A C 1
ATOM 1576 O O . CYS A 1 203 ? 60.886 36.918 10.543 1.00 11.84 203 CYS A O 1
ATOM 1579 N N . VAL A 1 204 ? 59.628 37.154 12.411 1.00 12.44 204 VAL A N 1
ATOM 1580 C CA . VAL A 1 204 ? 58.479 36.416 11.844 1.00 12.11 204 VAL A CA 1
ATOM 1581 C C . VAL A 1 204 ? 57.241 37.257 11.905 1.00 12.27 204 VAL A C 1
ATOM 1582 O O . VAL A 1 204 ? 57.044 38.068 12.858 1.00 12.75 204 VAL A O 1
ATOM 1586 N N . GLU A 1 205 ? 56.424 37.163 10.863 1.00 12.93 205 GLU A N 1
ATOM 1587 C CA . GLU A 1 205 ? 55.083 37.797 10.857 1.00 12.78 205 GLU A CA 1
ATOM 1588 C C . GLU A 1 205 ? 54.061 36.670 10.856 1.00 11.89 205 GLU A C 1
ATOM 1589 O O . GLU A 1 205 ? 54.128 35.737 10.008 1.00 13.75 205 GLU A O 1
ATOM 1595 N N . ASP A 1 206 ? 53.100 36.813 11.761 1.00 12.64 206 ASP A N 1
ATOM 1596 C CA . ASP A 1 206 ? 51.912 35.939 11.780 1.00 14.18 206 ASP A CA 1
ATOM 1597 C C . ASP A 1 206 ? 50.725 36.780 11.468 1.00 12.85 206 ASP A C 1
ATOM 1598 O O . ASP A 1 206 ? 50.775 38.028 11.499 1.00 14.42 206 ASP A O 1
ATOM 1603 N N . GLY A 1 207 ? 49.627 36.102 11.119 1.00 12.21 207 GLY A N 1
ATOM 1604 C CA . GLY A 1 207 ? 48.450 36.837 10.680 1.00 13.28 207 GLY A CA 1
ATOM 1605 C C . GLY A 1 207 ? 47.214 35.994 10.812 1.00 13.54 207 GLY A C 1
ATOM 1606 O O . GLY A 1 207 ? 47.261 34.776 10.678 1.00 14.04 207 GLY A O 1
ATOM 1607 N N . ILE A 1 208 ? 46.119 36.694 11.014 1.00 13.26 208 ILE A N 1
ATOM 1608 C CA . ILE A 1 208 ? 44.779 36.070 11.009 1.00 14.54 208 ILE A CA 1
ATOM 1609 C C . ILE A 1 208 ? 43.838 36.686 10.021 1.00 14.19 208 ILE A C 1
ATOM 1610 O O . ILE A 1 208 ? 44.050 37.830 9.550 1.00 15.88 208 ILE A O 1
ATOM 1615 N N . LEU A 1 209 ? 42.868 35.901 9.562 1.00 14.19 209 LEU A N 1
ATOM 1616 C CA . LEU A 1 209 ? 41.836 36.369 8.691 1.00 14.05 209 LEU A CA 1
ATOM 1617 C C . LEU A 1 209 ? 40.596 36.634 9.483 1.00 16.69 209 LEU A C 1
ATOM 1618 O O . LEU A 1 209 ? 40.254 35.868 10.390 1.00 22.82 209 LEU A O 1
ATOM 1623 N N . THR A 1 210 ? 39.901 37.735 9.174 1.00 14.28 210 THR A N 1
ATOM 1624 C CA . THR A 1 210 ? 38.599 38.000 9.782 1.00 14.01 210 THR A CA 1
ATOM 1625 C C . THR A 1 210 ? 37.581 38.079 8.704 1.00 15.03 210 THR A C 1
ATOM 1626 O O . THR A 1 210 ? 37.920 38.275 7.565 1.00 17.34 210 THR A O 1
ATOM 1630 N N . GLY A 1 211 ? 36.310 37.908 9.064 1.00 15.11 211 GLY A N 1
ATOM 1631 C CA . GLY A 1 211 ? 35.253 37.915 8.056 1.00 16.78 211 GLY A CA 1
ATOM 1632 C C . GLY A 1 211 ? 35.093 36.602 7.361 1.00 17.49 211 GLY A C 1
ATOM 1633 O O . GLY A 1 211 ? 34.544 36.551 6.261 1.00 19.29 211 GLY A O 1
ATOM 1634 N N . VAL A 1 212 ? 35.622 35.529 7.975 1.00 17.06 212 VAL A N 1
ATOM 1635 C CA . VAL A 1 212 ? 35.705 34.247 7.286 1.00 19.60 212 VAL A CA 1
ATOM 1636 C C . VAL A 1 212 ? 34.970 33.196 8.122 1.00 20.86 212 VAL A C 1
ATOM 1637 O O . VAL A 1 212 ? 35.241 31.999 8.007 1.00 27.39 212 VAL A O 1
ATOM 1641 N N . GLY A 1 213 ? 34.068 33.645 8.997 1.00 18.24 213 GLY A N 1
ATOM 1642 C CA . GLY A 1 213 ? 33.213 32.753 9.802 1.00 21.24 213 GLY A CA 1
ATOM 1643 C C . GLY A 1 213 ? 33.754 32.633 11.220 1.00 23.38 213 GLY A C 1
ATOM 1644 O O . GLY A 1 213 ? 33.252 31.803 12.003 1.00 25.21 213 GLY A O 1
ATOM 1645 N N . ASN A 1 214 ? 34.806 33.397 11.534 1.00 18.27 214 ASN A N 1
ATOM 1646 C CA . ASN A 1 214 ? 35.276 33.489 12.920 1.00 15.85 214 ASN A CA 1
ATOM 1647 C C . ASN A 1 214 ? 34.355 34.366 13.750 1.00 18.49 214 ASN A C 1
ATOM 1648 O O . ASN A 1 214 ? 34.045 35.501 13.402 1.00 22.07 214 ASN A O 1
ATOM 1653 N N . ASP A 1 215 ? 33.866 33.817 14.827 1.00 17.74 215 ASP A N 1
ATOM 1654 C CA . ASP A 1 215 ? 33.127 34.634 15.806 1.00 18.25 215 ASP A CA 1
ATOM 1655 C C . ASP A 1 215 ? 34.041 35.246 16.851 1.00 16.27 215 ASP A C 1
ATOM 1656 O O . ASP A 1 215 ? 35.281 35.086 16.771 1.00 16.43 215 ASP A O 1
ATOM 1661 N N . ILE A 1 216 ? 33.502 35.882 17.877 1.00 15.95 216 ILE A N 1
ATOM 1662 C CA . ILE A 1 216 ? 34.384 36.478 18.908 1.00 17.09 216 ILE A CA 1
ATOM 1663 C C . ILE A 1 216 ? 35.248 35.422 19.535 1.00 15.73 216 ILE A C 1
ATOM 1664 O O . ILE A 1 216 ? 36.446 35.683 19.710 1.00 16.34 216 ILE A O 1
ATOM 1669 N N . GLU A 1 217 ? 34.682 34.276 19.919 1.00 14.66 217 GLU A N 1
ATOM 1670 C CA . GLU A 1 217 ? 35.516 33.258 20.633 1.00 15.59 217 GLU A CA 1
ATOM 1671 C C . GLU A 1 217 ? 36.660 32.755 19.722 1.00 16.72 217 GLU A C 1
ATOM 1672 O O . GLU A 1 217 ? 37.773 32.533 20.217 1.00 17.98 217 GLU A O 1
ATOM 1678 N N . SER A 1 218 ? 36.345 32.525 18.449 1.00 14.57 218 SER A N 1
ATOM 1679 C CA . SER A 1 218 ? 37.389 32.029 17.501 1.00 15.11 218 SER A CA 1
ATOM 1680 C C . SER A 1 218 ? 38.483 33.077 17.376 1.00 14.63 218 SER A C 1
ATOM 1681 O O . SER A 1 218 ? 39.685 32.724 17.370 1.00 15.10 218 SER A O 1
ATOM 1684 N N . THR A 1 219 ? 38.105 34.342 17.327 1.00 13.22 219 THR A N 1
ATOM 1685 C CA . THR A 1 219 ? 39.062 35.429 17.215 1.00 13.29 219 THR A CA 1
ATOM 1686 C C . THR A 1 219 ? 39.939 35.500 18.458 1.00 13.95 219 THR A C 1
ATOM 1687 O O . THR A 1 219 ? 41.156 35.747 18.327 1.00 13.93 219 THR A O 1
ATOM 1691 N N . ILE A 1 220 ? 39.350 35.366 19.658 1.00 14.05 220 ILE A N 1
ATOM 1692 C CA . ILE A 1 220 ? 40.199 35.344 20.873 1.00 15.48 220 ILE A CA 1
ATOM 1693 C C . ILE A 1 220 ? 41.196 34.207 20.851 1.00 15.10 220 ILE A C 1
ATOM 1694 O O . ILE A 1 220 ? 42.360 34.418 21.207 1.00 16.08 220 ILE A O 1
ATOM 1699 N N . LEU A 1 221 ? 40.755 32.995 20.424 1.00 15.47 221 LEU A N 1
ATOM 1700 C CA . LEU A 1 221 ? 41.655 31.836 20.330 1.00 16.69 221 LEU A CA 1
ATOM 1701 C C . LEU A 1 221 ? 42.806 32.211 19.377 1.00 15.94 221 LEU A C 1
ATOM 1702 O O . LEU A 1 221 ? 43.968 31.951 19.678 1.00 16.78 221 LEU A O 1
ATOM 1707 N N . SER A 1 222 ? 42.489 32.927 18.315 1.00 14.39 222 SER A N 1
ATOM 1708 C CA . SER A 1 222 ? 43.551 33.290 17.356 1.00 13.71 222 SER A CA 1
ATOM 1709 C C . SER A 1 222 ? 44.466 34.374 17.855 1.00 15.74 222 SER A C 1
ATOM 1710 O O . SER A 1 222 ? 45.688 34.297 17.656 1.00 17.65 222 SER A O 1
ATOM 1713 N N . LEU A 1 2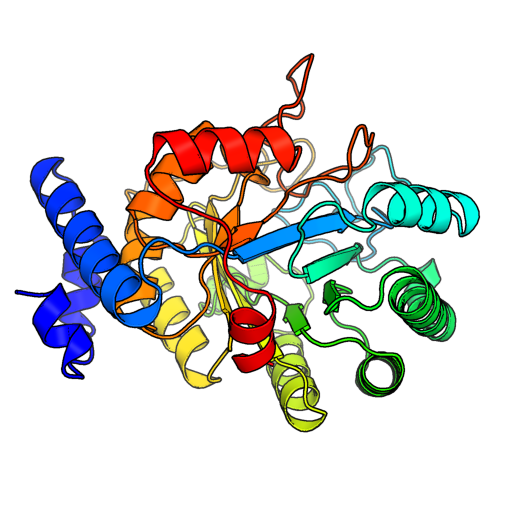23 ? 43.910 35.358 18.557 1.00 14.62 223 LEU A N 1
ATOM 1714 C CA . LEU A 1 223 ? 44.783 36.387 19.163 1.00 14.42 223 LEU A CA 1
ATOM 1715 C C . LEU A 1 223 ? 45.738 35.780 20.230 1.00 16.83 223 LEU A C 1
ATOM 1716 O O . LEU A 1 223 ? 46.948 36.103 20.257 1.00 18.03 223 LEU A O 1
ATOM 1721 N N . ARG A 1 224 ? 45.206 34.899 21.092 1.00 17.01 224 ARG A N 1
ATOM 1722 C CA . ARG A 1 224 ? 46.021 34.285 22.098 1.00 18.01 224 ARG A CA 1
ATOM 1723 C C . ARG A 1 224 ? 47.037 33.345 21.415 1.00 18.83 224 ARG A C 1
ATOM 1724 O O . ARG A 1 224 ? 48.199 33.269 21.840 1.00 21.47 224 ARG A O 1
ATOM 1732 N N . GLY A 1 225 ? 46.645 32.646 20.332 1.00 17.25 225 GLY A N 1
ATOM 1733 C CA . GLY A 1 225 ? 47.540 31.692 19.593 1.00 18.46 225 GLY A CA 1
ATOM 1734 C C . GLY A 1 225 ? 48.691 32.458 19.007 1.00 18.92 225 GLY A C 1
ATOM 1735 O O . GLY A 1 225 ? 49.862 31.981 19.093 1.00 21.47 225 GLY A O 1
ATOM 1736 N N . MET A 1 226 ? 48.396 33.607 18.436 1.00 17.15 226 MET A N 1
ATOM 1737 C CA . MET A 1 226 ? 49.482 34.479 17.841 1.00 16.85 226 MET A CA 1
ATOM 1738 C C . MET A 1 226 ? 50.456 34.943 18.886 1.00 19.06 226 MET A C 1
ATOM 1739 O O . MET A 1 226 ? 51.635 35.036 18.562 1.00 26.15 226 MET A O 1
ATOM 1744 N N . SER A 1 227 ? 50.019 35.220 20.091 1.00 18.03 227 SER A N 1
ATOM 1745 C CA . SER A 1 227 ? 50.878 35.782 21.104 1.00 20.78 227 SER A CA 1
ATOM 1746 C C . SER A 1 227 ? 51.837 34.719 21.634 1.00 23.65 227 SER A C 1
ATOM 1747 O O . SER A 1 227 ? 52.943 35.060 22.028 1.00 27.33 227 SER A O 1
ATOM 1750 N N . THR A 1 228 ? 51.442 33.440 21.657 1.00 22.95 228 THR A N 1
ATOM 1751 C CA . THR A 1 228 ? 52.228 32.385 22.269 1.00 29.45 228 THR A CA 1
ATOM 1752 C C . THR A 1 228 ? 53.633 32.288 21.696 1.00 30.86 228 THR A C 1
ATOM 1753 O O . THR A 1 228 ? 54.563 32.089 22.447 1.00 40.91 228 THR A O 1
ATOM 1757 N N . ASN A 1 229 ? 53.776 32.523 20.394 1.00 30.98 229 ASN A N 1
ATOM 1758 C CA . ASN A 1 229 ? 55.038 32.395 19.662 1.00 42.15 229 ASN A CA 1
ATOM 1759 C C . ASN A 1 229 ? 55.916 33.696 19.523 1.00 38.65 229 ASN A C 1
ATOM 1760 O O . ASN A 1 229 ? 56.973 33.697 18.873 1.00 46.83 229 ASN A O 1
ATOM 1765 N N . ASP A 1 230 ? 55.506 34.792 20.148 1.00 34.15 230 ASP A N 1
ATOM 1766 C CA . ASP A 1 230 ? 56.330 36.020 20.182 1.00 34.64 230 ASP A CA 1
ATOM 1767 C C . ASP A 1 230 ? 56.699 36.560 18.767 1.00 28.09 230 ASP A C 1
ATOM 1768 O O . ASP A 1 230 ? 57.868 36.757 18.400 1.00 30.27 230 ASP A O 1
ATOM 1773 N N . PRO A 1 231 ? 55.704 36.752 17.921 1.00 18.47 231 PRO A N 1
ATOM 1774 C CA . PRO A 1 231 ? 56.006 37.243 16.564 1.00 17.11 231 PRO A CA 1
ATOM 1775 C C . PRO A 1 231 ? 56.470 38.697 16.600 1.00 15.99 231 PRO A C 1
ATOM 1776 O O . PRO A 1 231 ? 56.122 39.487 17.481 1.00 18.87 231 PRO A O 1
ATOM 1780 N N . ASP A 1 232 ? 57.250 39.068 15.586 1.00 13.71 232 ASP A N 1
ATOM 1781 C CA . ASP A 1 232 ? 57.746 40.451 15.426 1.00 14.16 232 ASP A CA 1
ATOM 1782 C C . ASP A 1 232 ? 56.746 41.399 14.771 1.00 14.87 232 ASP A C 1
ATOM 1783 O O . ASP A 1 232 ? 56.784 42.606 14.984 1.00 16.19 232 ASP A O 1
ATOM 1788 N N . MET A 1 233 ? 55.807 40.827 14.013 1.00 12.65 233 MET A N 1
ATOM 1789 C CA . MET A 1 233 ? 54.803 41.552 13.266 1.00 11.87 233 MET A CA 1
ATOM 1790 C C . MET A 1 233 ? 53.557 40.676 13.317 1.00 12.31 233 MET A C 1
ATOM 1791 O O . MET A 1 233 ? 53.632 39.441 13.230 1.00 13.04 233 MET A O 1
ATOM 1796 N N . VAL A 1 234 ? 52.419 41.347 13.536 1.00 13.26 234 VAL A N 1
ATOM 1797 C CA . VAL A 1 234 ? 51.122 40.618 13.609 1.00 12.87 234 VAL A CA 1
ATOM 1798 C C . VAL A 1 234 ? 50.150 41.386 12.750 1.00 12.31 234 VAL A C 1
ATOM 1799 O O . VAL A 1 234 ? 50.093 42.633 12.750 1.00 15.11 234 VAL A O 1
ATOM 1803 N N . ARG A 1 235 ? 49.360 40.629 12.013 1.00 12.35 235 ARG A N 1
ATOM 1804 C CA . ARG A 1 235 ? 48.371 41.253 11.130 1.00 12.87 235 ARG A CA 1
ATOM 1805 C C . ARG A 1 235 ? 47.007 40.634 11.195 1.00 13.50 235 ARG A C 1
ATOM 1806 O O . ARG A 1 235 ? 46.827 39.461 11.601 1.00 13.58 235 ARG A O 1
ATOM 1814 N N . VAL A 1 236 ? 46.048 41.428 10.750 1.00 13.75 236 VAL A N 1
ATOM 1815 C CA . VAL A 1 236 ? 44.702 40.889 10.458 1.00 13.01 236 VAL A CA 1
ATOM 1816 C C . VAL A 1 236 ? 44.314 41.385 9.076 1.00 13.75 236 VAL A C 1
ATOM 1817 O O . VAL A 1 236 ? 44.582 42.552 8.728 1.00 15.85 236 VAL A O 1
ATOM 1821 N N . MET A 1 237 ? 43.740 40.508 8.271 1.00 13.40 237 MET A N 1
ATOM 1822 C CA . MET A 1 237 ? 43.157 40.900 6.987 1.00 15.12 237 MET A CA 1
ATOM 1823 C C . MET A 1 237 ? 41.694 40.587 6.914 1.00 14.90 237 MET A C 1
ATOM 1824 O O . MET A 1 237 ? 41.285 39.485 7.368 1.00 15.98 237 MET A O 1
ATOM 1829 N N . THR A 1 238 ? 40.924 41.520 6.362 1.00 15.39 238 THR A N 1
ATOM 1830 C CA . THR A 1 238 ? 39.529 41.175 6.028 1.00 17.03 238 THR A CA 1
ATOM 1831 C C . THR A 1 238 ? 39.471 40.185 4.872 1.00 14.90 238 THR A C 1
ATOM 1832 O O . THR A 1 238 ? 40.114 40.452 3.811 1.00 14.74 238 THR A O 1
ATOM 1836 N N . PHE A 1 239 ? 38.720 39.092 5.015 1.00 14.73 239 PHE A N 1
ATOM 1837 C CA . PHE A 1 239 ? 38.519 38.167 3.890 1.00 13.48 239 PHE A CA 1
ATOM 1838 C C . PHE A 1 239 ? 37.686 38.840 2.816 1.00 13.96 239 PHE A C 1
ATOM 1839 O O . PHE A 1 239 ? 36.561 39.290 3.045 1.00 17.29 239 PHE A O 1
ATOM 1847 N N . LEU A 1 240 ? 38.260 38.846 1.612 1.00 13.53 240 LEU A N 1
ATOM 1848 C CA . LEU A 1 240 ? 37.458 39.329 0.424 1.00 14.24 240 LEU A CA 1
ATOM 1849 C C . LEU A 1 240 ? 37.169 38.072 -0.371 1.00 14.95 240 LEU A C 1
ATOM 1850 O O . LEU A 1 240 ? 38.106 37.468 -0.951 1.00 14.14 240 LEU A O 1
ATOM 1855 N N . PRO A 1 241 ? 35.922 37.659 -0.507 1.00 15.64 241 PRO A N 1
ATOM 1856 C CA . PRO A 1 241 ? 35.604 36.385 -1.274 1.00 15.88 241 PRO A CA 1
ATOM 1857 C C . PRO A 1 241 ? 36.012 36.586 -2.742 1.00 17.11 241 PRO A C 1
ATOM 1858 O O . PRO A 1 241 ? 35.903 37.708 -3.332 1.00 18.37 241 PRO A O 1
ATOM 1862 N N . GLN A 1 242 ? 36.571 35.500 -3.282 1.00 14.17 242 GLN A N 1
ATOM 1863 C CA . GLN A 1 242 ? 37.204 35.589 -4.616 1.00 15.37 242 GLN A CA 1
ATOM 1864 C C . GLN A 1 242 ? 36.420 34.694 -5.595 1.00 15.87 242 GLN A C 1
ATOM 1865 O O . GLN A 1 242 ? 36.022 33.572 -5.292 1.00 16.50 242 GLN A O 1
ATOM 1871 N N . GLU A 1 243 ? 36.372 35.136 -6.843 1.00 17.55 243 GLU A N 1
ATOM 1872 C CA . GLU A 1 243 ? 35.696 34.392 -7.938 1.00 20.17 243 GLU A CA 1
ATOM 1873 C C . GLU A 1 243 ? 36.391 33.048 -8.154 1.00 17.14 243 GLU A C 1
ATOM 1874 O O . GLU A 1 243 ? 37.617 32.949 -8.148 1.00 19.10 243 GLU A O 1
ATOM 1880 N N . GLY A 1 244 ? 35.590 31.967 -8.281 1.00 17.32 244 GLY A N 1
ATOM 1881 C CA . GLY A 1 244 ? 36.148 30.718 -8.667 1.00 18.40 244 GLY A CA 1
ATOM 1882 C C . GLY A 1 244 ? 36.623 29.894 -7.522 1.00 18.42 244 GLY A C 1
ATOM 1883 O O . GLY A 1 244 ? 37.103 28.801 -7.733 1.00 25.24 244 GLY A O 1
ATOM 1884 N N . THR A 1 245 ? 36.459 30.405 -6.279 1.00 16.94 245 THR A N 1
ATOM 1885 C CA . THR A 1 245 ? 36.903 29.610 -5.113 1.00 17.36 245 THR A CA 1
ATOM 1886 C C . THR A 1 245 ? 35.699 29.007 -4.379 1.00 17.84 245 THR A C 1
ATOM 1887 O O . THR A 1 245 ? 34.563 29.496 -4.559 1.00 20.44 245 THR A O 1
ATOM 1891 N N . PRO A 1 246 ? 35.967 28.086 -3.447 1.00 17.74 246 PRO A N 1
ATOM 1892 C CA . PRO A 1 246 ? 34.855 27.464 -2.701 1.00 19.77 246 PRO A CA 1
ATOM 1893 C C . PRO A 1 246 ? 34.115 28.470 -1.871 1.00 21.42 246 PRO A C 1
ATOM 1894 O O . PRO A 1 246 ? 32.945 28.279 -1.590 1.00 24.08 246 PRO A O 1
ATOM 1898 N N . LEU A 1 247 ? 34.773 29.575 -1.506 1.00 18.60 247 LEU A N 1
ATOM 1899 C CA . LEU A 1 247 ? 34.139 30.611 -0.687 1.00 17.21 247 LEU A CA 1
ATOM 1900 C C . LEU A 1 247 ? 33.603 31.820 -1.457 1.00 18.15 247 LEU A C 1
ATOM 1901 O O . LEU A 1 247 ? 33.321 32.874 -0.859 1.00 19.64 247 LEU A O 1
ATOM 1906 N N . GLU A 1 248 ? 33.535 31.708 -2.780 1.00 19.31 248 GLU A N 1
ATOM 1907 C CA . GLU A 1 248 ? 33.053 32.793 -3.590 1.00 21.10 248 GLU A CA 1
ATOM 1908 C C . GLU A 1 248 ? 31.729 33.413 -3.104 1.00 22.05 248 GLU A C 1
ATOM 1909 O O . GLU A 1 248 ? 31.569 34.648 -3.081 1.00 26.80 248 GLU A O 1
ATOM 1915 N N . GLY A 1 249 ? 30.801 32.596 -2.657 1.00 23.79 249 GLY A N 1
ATOM 1916 C CA . GLY A 1 249 ? 29.546 33.281 -2.178 1.00 31.03 249 GLY A CA 1
ATOM 1917 C C . GLY A 1 249 ? 29.488 33.722 -0.743 1.00 35.75 249 GLY A C 1
ATOM 1918 O O . GLY A 1 249 ? 28.425 34.138 -0.259 1.00 38.13 249 GLY A O 1
ATOM 1919 N N . PHE A 1 250 ? 30.599 33.607 -0.029 1.00 27.93 250 PHE A N 1
ATOM 1920 C CA . PHE A 1 250 ? 30.507 33.714 1.432 1.00 23.68 250 PHE A CA 1
ATOM 1921 C C . PHE A 1 250 ? 30.164 35.104 1.890 1.00 29.94 250 PHE A C 1
ATOM 1922 O O . PHE A 1 250 ? 30.700 36.081 1.401 1.00 31.37 250 PHE A O 1
ATOM 1930 N N . ARG A 1 251 ? 29.182 35.190 2.800 1.00 36.54 251 ARG A N 1
ATOM 1931 C CA . ARG A 1 251 ? 28.860 36.446 3.418 1.00 37.45 251 ARG A CA 1
A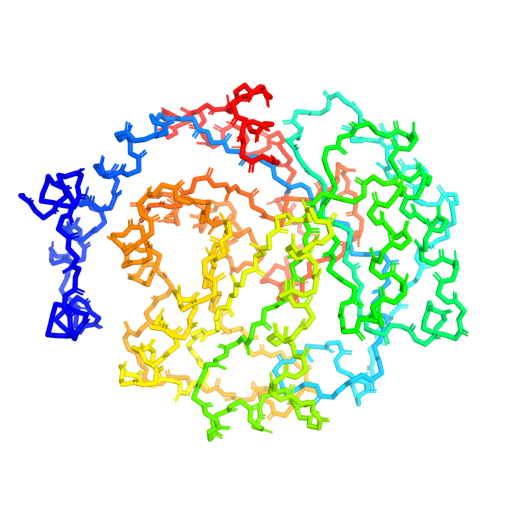TOM 1932 C C . ARG A 1 251 ? 29.011 36.231 4.906 1.00 41.09 251 ARG A C 1
ATOM 1933 O O . ARG A 1 251 ? 28.482 35.260 5.459 1.00 39.73 251 ARG A O 1
ATOM 1941 N N . ASP A 1 252 ? 29.803 37.093 5.534 1.00 35.39 252 ASP A N 1
ATOM 1942 C CA . ASP A 1 252 ? 30.004 37.035 6.969 1.00 45.47 252 ASP A CA 1
ATOM 1943 C C . ASP A 1 252 ? 28.931 37.899 7.654 1.00 44.38 252 ASP A C 1
ATOM 1944 O O . ASP A 1 252 ? 28.661 39.030 7.244 1.00 47.17 252 ASP A O 1
ATOM 1949 N N . LYS A 1 253 ? 28.330 37.311 8.674 1.00 54.74 253 LYS A N 1
ATOM 1950 C CA . LYS A 1 253 ? 27.299 37.948 9.481 1.00 68.22 253 LYS A CA 1
ATOM 1951 C C . LYS A 1 253 ? 27.914 38.397 10.817 1.00 75.71 253 LYS A C 1
ATOM 1952 O O . LYS A 1 253 ? 27.380 38.068 11.886 1.00 74.50 253 LYS A O 1
ATOM 1958 N N . SER A 1 254 ? 29.023 39.156 10.750 1.00 50.66 254 SER A N 1
ATOM 1959 C CA . SER A 1 254 ? 29.753 39.592 11.975 1.00 39.67 254 SER A CA 1
ATOM 1960 C C . SER A 1 254 ? 30.108 41.054 12.041 1.00 37.37 254 SER A C 1
ATOM 1961 O O . SER A 1 254 ? 30.245 41.729 11.013 1.00 36.87 254 SER A O 1
ATOM 1964 N N . ASN A 1 255 ? 30.316 41.524 13.274 1.00 41.86 255 ASN A N 1
ATOM 1965 C CA . ASN A 1 255 ? 30.782 42.886 13.577 1.00 36.78 255 ASN A CA 1
ATOM 1966 C C . ASN A 1 255 ? 32.322 42.929 13.747 1.00 39.14 255 ASN A C 1
ATOM 1967 O O . ASN A 1 255 ? 32.891 43.965 14.244 1.00 33.50 255 ASN A O 1
ATOM 1972 N N . LEU A 1 256 ? 33.009 41.835 13.364 1.00 31.94 256 LEU A N 1
ATOM 1973 C CA . LEU A 1 256 ? 34.443 41.703 13.681 1.00 27.96 256 LEU A CA 1
ATOM 1974 C C . LEU A 1 256 ? 35.331 42.263 12.584 1.00 24.90 256 LEU A C 1
ATOM 1975 O O . LEU A 1 256 ? 36.016 41.541 11.766 1.00 24.33 256 LEU A O 1
ATOM 1980 N N . SER A 1 257 ? 35.388 43.575 12.633 1.00 23.10 257 SER A N 1
ATOM 1981 C CA . SER A 1 257 ? 35.984 44.276 11.554 1.00 21.59 257 SER A CA 1
ATOM 1982 C C . SER A 1 257 ? 37.490 44.241 11.750 1.00 18.78 257 SER A C 1
ATOM 1983 O O . SER A 1 257 ? 37.984 44.194 12.876 1.00 19.47 257 SER A O 1
ATOM 1986 N N . GLU A 1 258 ? 38.185 44.330 10.643 1.00 18.28 258 GLU A N 1
ATOM 1987 C CA . GLU A 1 258 ? 39.625 44.444 10.673 1.00 16.55 258 GLU A CA 1
ATOM 1988 C C . GLU A 1 258 ? 40.077 45.677 11.529 1.00 17.69 258 GLU A C 1
ATOM 1989 O O . GLU A 1 258 ? 41.061 45.588 12.224 1.00 17.99 258 GLU A O 1
ATOM 1995 N N . LEU A 1 259 ? 39.377 46.828 11.460 1.00 19.81 259 LEU A N 1
ATOM 1996 C CA . LEU A 1 259 ? 39.851 47.967 12.230 1.00 19.12 259 LEU A CA 1
ATOM 1997 C C . LEU A 1 259 ? 39.821 47.747 13.721 1.00 18.32 259 LEU A C 1
ATOM 1998 O O . LEU A 1 259 ? 40.738 48.101 14.443 1.00 19.19 259 LEU A O 1
ATOM 2003 N N . LYS A 1 260 ? 38.729 47.126 14.197 1.00 18.56 260 LYS A N 1
ATOM 2004 C CA . LYS A 1 260 ? 38.628 46.767 15.617 1.00 18.69 260 LYS A CA 1
ATOM 2005 C C . LYS A 1 260 ? 39.770 45.825 16.020 1.00 16.59 260 LYS A C 1
ATOM 2006 O O . LYS A 1 260 ? 40.376 45.958 17.063 1.00 19.65 260 LYS A O 1
ATOM 2012 N N . ILE A 1 261 ? 40.063 44.851 15.157 1.00 15.33 261 ILE A N 1
ATOM 2013 C CA . ILE A 1 261 ? 41.061 43.893 15.555 1.00 14.72 261 ILE A CA 1
ATOM 2014 C C . ILE A 1 261 ? 42.457 44.498 15.486 1.00 14.20 261 ILE A C 1
ATOM 2015 O O . ILE A 1 261 ? 43.317 44.170 16.281 1.00 15.98 261 ILE A O 1
ATOM 2020 N N . ILE A 1 262 ? 42.698 45.412 14.522 1.00 14.32 262 ILE A N 1
ATOM 2021 C CA . ILE A 1 262 ? 44.000 46.173 14.506 1.00 14.10 262 ILE A CA 1
ATOM 2022 C C . ILE A 1 262 ? 44.224 46.895 15.839 1.00 14.83 262 ILE A C 1
ATOM 2023 O O . ILE A 1 262 ? 45.311 46.859 16.405 1.00 16.09 262 ILE A O 1
ATOM 2028 N N . SER A 1 263 ? 43.133 47.562 16.300 1.00 14.49 263 SER A N 1
ATOM 2029 C CA . SER A 1 263 ? 43.295 48.280 17.583 1.00 15.36 263 SER A CA 1
ATOM 2030 C C . SER A 1 263 ? 43.548 47.311 18.724 1.00 15.72 263 SER A C 1
ATOM 2031 O O . SER A 1 263 ? 44.400 47.565 19.558 1.00 17.52 263 SER A O 1
ATOM 2034 N N . VAL A 1 264 ? 42.851 46.172 18.740 1.00 15.50 264 VAL A N 1
ATOM 2035 C CA . VAL A 1 264 ? 43.092 45.199 19.800 1.00 15.94 264 VAL A CA 1
ATOM 2036 C C . VAL A 1 264 ? 44.521 44.650 19.691 1.00 15.69 264 VAL A C 1
ATOM 2037 O O . VAL A 1 264 ? 45.222 44.477 20.706 1.00 17.33 264 VAL A O 1
ATOM 2041 N N . LEU A 1 265 ? 45.014 44.404 18.454 1.00 15.21 265 LEU A N 1
ATOM 2042 C CA . LEU A 1 265 ? 46.407 43.927 18.313 1.00 15.12 265 LEU A CA 1
ATOM 2043 C C . LEU A 1 265 ? 47.382 44.957 18.852 1.00 14.11 265 LEU A C 1
ATOM 2044 O O . LEU A 1 265 ? 48.428 44.593 19.402 1.00 16.87 265 LEU A O 1
ATOM 2049 N N . ARG A 1 266 ? 47.093 46.227 18.592 1.00 14.85 266 ARG A N 1
ATOM 2050 C CA . ARG A 1 266 ? 48.028 47.279 19.118 1.00 15.26 266 ARG A CA 1
ATOM 2051 C C . ARG A 1 266 ? 48.018 47.293 20.651 1.00 16.63 266 ARG A C 1
ATOM 2052 O O . ARG A 1 266 ? 49.079 47.527 21.278 1.00 18.95 266 ARG A O 1
ATOM 2060 N N . LEU A 1 267 ? 46.850 46.995 21.210 1.00 16.71 267 LEU A N 1
ATOM 2061 C CA . LEU A 1 267 ? 46.783 47.043 22.659 1.00 17.87 267 LEU A CA 1
ATOM 2062 C C . LEU A 1 267 ? 47.425 45.786 23.265 1.00 19.99 267 LEU A C 1
ATOM 2063 O O . LEU A 1 267 ? 47.841 45.799 24.398 1.00 24.90 267 LEU A O 1
ATOM 2068 N N . MET A 1 268 ? 47.405 44.661 22.543 1.00 19.30 268 MET A N 1
ATOM 2069 C CA . MET A 1 268 ? 48.030 43.409 22.946 1.00 19.40 268 MET A CA 1
ATOM 2070 C C . MET A 1 268 ? 49.533 43.317 22.650 1.00 19.22 268 MET A C 1
ATOM 2071 O O . MET A 1 268 ? 50.244 42.629 23.371 1.00 24.25 268 MET A O 1
ATOM 2076 N N . PHE A 1 269 ? 49.986 43.895 21.523 1.00 19.49 269 PHE A N 1
ATOM 2077 C CA . PHE A 1 269 ? 51.352 43.851 21.090 1.00 17.76 269 PHE A CA 1
ATOM 2078 C C . PHE A 1 269 ? 51.850 45.288 20.872 1.00 18.13 269 PHE A C 1
ATOM 2079 O O . PHE A 1 269 ? 52.111 45.757 19.731 1.00 17.98 269 PHE A O 1
ATOM 2087 N N . PRO A 1 270 ? 51.955 46.075 21.926 1.00 18.36 270 PRO A N 1
ATOM 2088 C CA . PRO A 1 270 ? 52.115 47.494 21.810 1.00 18.32 270 PRO A CA 1
ATOM 2089 C C . PRO A 1 270 ? 53.405 47.908 21.054 1.00 17.93 270 PRO A C 1
ATOM 2090 O O . PRO A 1 270 ? 53.403 48.948 20.389 1.00 20.36 270 PRO A O 1
ATOM 2094 N N . LYS A 1 271 ? 54.446 47.080 21.148 1.00 18.31 271 LYS A N 1
ATOM 2095 C CA . LYS A 1 271 ? 55.756 47.448 20.588 1.00 20.76 271 LYS A CA 1
ATOM 2096 C C . LYS A 1 271 ? 55.978 46.837 19.216 1.00 20.08 271 LYS A C 1
ATOM 2097 O O . LYS A 1 271 ? 57.109 46.958 18.689 1.00 23.63 271 LYS A O 1
ATOM 2103 N N . ARG A 1 272 ? 54.965 46.122 18.666 1.00 18.29 272 ARG A N 1
ATOM 2104 C CA . ARG A 1 272 ? 55.245 45.301 17.441 1.00 17.12 272 ARG A CA 1
ATOM 2105 C C . ARG A 1 272 ? 54.809 46.046 16.176 1.00 16.22 272 ARG A C 1
ATOM 2106 O O . ARG A 1 272 ? 54.190 47.093 16.206 1.00 16.77 272 ARG A O 1
ATOM 2114 N N . LEU A 1 273 ? 55.206 45.521 15.021 1.00 16.87 273 LEU A N 1
ATOM 2115 C CA . LEU A 1 273 ? 54.753 46.003 13.751 1.00 14.97 273 LEU A CA 1
ATOM 2116 C C . LEU A 1 273 ? 53.369 45.471 13.462 1.00 13.54 273 LEU A C 1
ATOM 2117 O O . LEU A 1 273 ? 53.117 44.264 13.701 1.00 14.53 273 LEU A O 1
ATOM 2122 N N . ILE A 1 274 ? 52.463 46.317 12.968 1.00 13.32 274 ILE A N 1
ATOM 2123 C CA . ILE A 1 274 ? 51.102 45.903 12.592 1.00 13.03 274 ILE A CA 1
ATOM 2124 C C . ILE A 1 274 ? 50.791 46.600 11.307 1.00 13.77 274 ILE A C 1
ATOM 2125 O O . ILE A 1 274 ? 50.841 47.858 11.256 1.00 15.30 274 ILE A O 1
ATOM 2130 N N . PRO A 1 275 ? 50.494 45.863 10.221 1.00 13.01 275 PRO A N 1
ATOM 2131 C CA . PRO A 1 275 ? 50.329 46.455 8.890 1.00 14.65 275 PRO A CA 1
ATOM 2132 C C . PRO A 1 275 ? 49.039 47.096 8.623 1.00 15.43 275 PRO A C 1
ATOM 2133 O O . PRO A 1 275 ? 47.946 46.614 9.112 1.00 17.58 275 PRO A O 1
ATOM 2137 N N . ALA A 1 276 ? 49.083 48.161 7.823 1.00 14.46 276 ALA A N 1
ATOM 2138 C CA . ALA A 1 276 ? 47.925 48.709 7.159 1.00 14.20 276 ALA A CA 1
ATOM 2139 C C . ALA A 1 276 ? 48.115 48.277 5.670 1.00 15.06 276 ALA A C 1
ATOM 2140 O O . ALA A 1 276 ? 48.931 48.881 4.937 1.00 16.46 276 ALA A O 1
ATOM 2142 N N . SER A 1 277 ? 47.398 47.249 5.234 1.00 14.54 277 SER A N 1
ATOM 2143 C CA . SER A 1 277 ? 47.506 46.726 3.863 1.00 13.15 277 SER A CA 1
ATOM 2144 C C . SER A 1 277 ? 46.661 47.490 2.857 1.00 15.05 277 SER A C 1
ATOM 2145 O O . SER A 1 277 ? 45.464 47.698 3.080 1.00 20.12 277 SER A O 1
ATOM 2148 N N . LEU A 1 278 ? 47.266 47.876 1.737 1.00 13.52 278 LEU A N 1
ATOM 2149 C CA . LEU A 1 278 ? 46.505 48.542 0.647 1.00 14.80 278 LEU A CA 1
ATOM 2150 C C . LEU A 1 278 ? 45.641 47.505 -0.122 1.00 15.88 278 LEU A C 1
ATOM 2151 O O . LEU A 1 278 ? 44.792 47.871 -0.916 1.00 17.70 278 LEU A O 1
ATOM 2156 N N . ASP A 1 279 ? 45.904 46.201 0.103 1.00 15.86 279 ASP A N 1
ATOM 2157 C CA . ASP A 1 279 ? 45.255 45.177 -0.719 1.00 15.19 279 ASP A CA 1
ATOM 2158 C C . ASP A 1 279 ? 43.735 45.033 -0.438 1.00 15.92 279 ASP A C 1
ATOM 2159 O O . ASP A 1 279 ? 42.998 44.475 -1.266 1.00 16.47 279 ASP A O 1
ATOM 2164 N N . LEU A 1 280 ? 43.301 45.560 0.702 1.00 17.97 280 LEU A N 1
ATOM 2165 C CA . LEU A 1 280 ? 41.917 45.336 1.128 1.00 18.69 280 LEU A CA 1
ATOM 2166 C C . LEU A 1 280 ? 40.951 46.491 0.770 1.00 18.59 280 LEU A C 1
ATOM 2167 O O . LEU A 1 280 ? 39.793 46.246 0.402 1.00 22.62 280 LEU A O 1
ATOM 2172 N N . GLU A 1 281 ? 41.435 47.741 0.847 1.00 18.43 281 GLU A N 1
ATOM 2173 C CA . GLU A 1 281 ? 40.608 48.946 0.681 1.00 22.27 281 GLU A CA 1
ATOM 2174 C C . GLU A 1 281 ? 41.447 50.109 0.104 1.00 20.83 281 GLU A C 1
ATOM 2175 O O . GLU A 1 281 ? 41.012 51.283 0.079 1.00 23.02 281 GLU A O 1
ATOM 2181 N N . GLY A 1 282 ? 42.674 49.806 -0.351 1.00 17.50 282 GLY A N 1
ATOM 2182 C CA . GLY A 1 282 ? 43.560 50.835 -0.947 1.00 17.67 282 GLY A CA 1
ATOM 2183 C C . GLY A 1 282 ? 44.001 51.909 0.040 1.00 18.22 282 GLY A C 1
ATOM 2184 O O . GLY A 1 282 ? 44.017 51.707 1.227 1.00 18.46 282 GLY A O 1
ATOM 2185 N N . ILE A 1 283 ? 44.417 53.035 -0.563 1.00 19.90 283 ILE A N 1
ATOM 2186 C CA . ILE A 1 283 ? 44.926 54.157 0.217 1.00 19.95 283 ILE A CA 1
ATOM 2187 C C . ILE A 1 283 ? 43.869 54.729 1.179 1.00 21.44 283 ILE A C 1
ATOM 2188 O O . ILE A 1 283 ? 44.177 55.042 2.314 1.00 22.38 283 ILE A O 1
ATOM 2193 N N . ASP A 1 284 ? 42.607 54.798 0.761 1.00 22.82 284 ASP A N 1
ATOM 2194 C CA . ASP A 1 284 ? 41.606 55.287 1.739 1.00 25.64 284 ASP A CA 1
ATOM 2195 C C . ASP A 1 284 ? 41.527 54.333 2.945 1.00 25.40 284 ASP A C 1
ATOM 2196 O O . ASP A 1 284 ? 41.401 54.738 4.124 1.00 26.39 284 ASP A O 1
ATOM 2201 N N . GLY A 1 285 ? 41.595 53.028 2.644 1.00 20.86 285 GLY A N 1
ATOM 2202 C CA . GLY A 1 285 ? 41.544 52.023 3.705 1.00 20.41 285 GLY A CA 1
ATOM 2203 C C . GLY A 1 285 ? 42.790 52.118 4.593 1.00 19.83 285 GLY A C 1
ATOM 2204 O O . GLY A 1 285 ? 42.752 51.832 5.807 1.00 21.01 285 GLY A O 1
ATOM 2205 N N . MET A 1 286 ? 43.913 52.494 4.000 1.00 19.16 286 MET A N 1
ATOM 2206 C CA . MET A 1 286 ? 45.185 52.673 4.755 1.00 19.26 286 MET A CA 1
ATOM 2207 C C . MET A 1 286 ? 45.002 53.726 5.849 1.00 18.59 286 MET A C 1
ATOM 2208 O O . MET A 1 286 ? 45.513 53.546 6.991 1.00 19.78 286 MET A O 1
ATOM 2213 N N . VAL A 1 287 ? 44.325 54.836 5.509 1.00 20.52 287 VAL A N 1
ATOM 2214 C CA . VAL A 1 287 ? 44.096 55.882 6.485 1.00 20.67 287 VAL A CA 1
ATOM 2215 C C . VAL A 1 287 ? 43.339 55.316 7.708 1.00 20.89 287 VAL A C 1
ATOM 2216 O O . VAL A 1 287 ? 43.769 55.538 8.855 1.00 21.04 287 VAL A O 1
ATOM 2220 N N . LEU A 1 288 ? 42.307 54.531 7.466 1.00 19.58 288 LEU A N 1
ATOM 2221 C CA . LEU A 1 288 ? 41.479 53.991 8.539 1.00 19.03 288 LEU A CA 1
ATOM 2222 C C . LEU A 1 288 ? 42.316 53.033 9.407 1.00 19.89 288 LEU A C 1
ATOM 2223 O O . LEU A 1 288 ? 42.211 52.958 10.656 1.00 22.81 288 LEU A O 1
ATOM 2228 N N . ARG A 1 289 ? 43.155 52.271 8.708 1.00 17.42 289 ARG A N 1
ATOM 2229 C CA . ARG A 1 289 ? 43.978 51.216 9.428 1.00 16.85 289 ARG A CA 1
ATOM 2230 C C . ARG A 1 289 ? 45.082 51.853 10.223 1.00 17.03 289 ARG A C 1
ATOM 2231 O O . ARG A 1 289 ? 45.330 51.448 11.389 1.00 16.96 289 ARG A O 1
ATOM 2239 N N . LEU A 1 290 ? 45.783 52.854 9.678 1.00 16.76 290 LEU A N 1
ATOM 2240 C CA . LEU A 1 290 ? 46.726 53.629 10.509 1.00 17.90 290 LEU A CA 1
ATOM 2241 C C . LEU A 1 290 ? 46.048 54.322 11.694 1.00 19.54 290 LEU A C 1
ATOM 2242 O O . LEU A 1 290 ? 46.589 54.287 12.846 1.00 22.01 290 LEU A O 1
ATOM 2247 N N . ASN A 1 291 ? 44.828 54.870 11.474 1.00 17.85 291 ASN A N 1
ATOM 2248 C CA . ASN A 1 291 ? 44.123 55.487 12.604 1.00 20.16 291 ASN A CA 1
ATOM 2249 C C . ASN A 1 291 ? 43.547 54.493 13.572 1.00 18.18 291 ASN A C 1
ATOM 2250 O O . ASN A 1 291 ? 43.082 54.890 14.630 1.00 22.77 291 ASN A O 1
ATOM 2255 N N . ALA A 1 292 ? 43.610 53.204 13.280 1.00 17.51 292 ALA A N 1
ATOM 2256 C CA . ALA A 1 292 ? 43.231 52.157 14.265 1.00 17.05 292 ALA A CA 1
ATOM 2257 C C . ALA A 1 292 ? 44.496 51.597 14.984 1.00 18.70 292 ALA A C 1
ATOM 2258 O O . ALA A 1 292 ? 44.356 50.758 15.884 1.00 20.08 292 ALA A O 1
ATOM 2260 N N . GLY A 1 293 ? 45.692 52.081 14.628 1.00 17.86 293 GLY A N 1
ATOM 2261 C CA . GLY A 1 293 ? 46.910 51.653 15.355 1.00 19.50 293 GLY A CA 1
ATOM 2262 C C . GLY A 1 293 ? 47.978 50.955 14.543 1.00 16.15 293 GLY A C 1
ATOM 2263 O O . GLY A 1 293 ? 48.978 50.562 15.082 1.00 17.98 293 GLY A O 1
ATOM 2264 N N . ALA A 1 294 ? 47.779 50.829 13.251 1.00 14.72 294 ALA A N 1
ATOM 2265 C CA . ALA A 1 294 ? 48.842 50.215 12.436 1.00 14.44 294 ALA A CA 1
ATOM 2266 C C . ALA A 1 294 ? 50.049 51.170 12.316 1.00 15.12 294 ALA A C 1
ATOM 2267 O O . ALA A 1 294 ? 49.939 52.379 12.485 1.00 16.44 294 ALA A O 1
ATOM 2269 N N . ASN A 1 295 ? 51.209 50.594 11.986 1.00 14.86 295 ASN A N 1
ATOM 2270 C CA . ASN A 1 295 ? 52.456 51.422 11.863 1.00 14.44 295 ASN A CA 1
ATOM 2271 C C . ASN A 1 295 ? 53.318 51.118 10.628 1.00 13.96 295 ASN A C 1
ATOM 2272 O O . ASN A 1 295 ? 54.389 51.627 10.519 1.00 15.66 295 ASN A O 1
ATOM 2277 N N . ILE A 1 296 ? 52.881 50.178 9.797 1.00 13.97 296 ILE A N 1
ATOM 2278 C CA . ILE A 1 296 ? 53.609 49.847 8.561 1.00 13.60 296 ILE A CA 1
ATOM 2279 C C . ILE A 1 296 ? 52.603 49.699 7.442 1.00 14.46 296 ILE A C 1
ATOM 2280 O O . ILE A 1 296 ? 51.565 49.038 7.603 1.00 17.82 296 ILE A O 1
ATOM 2285 N N . VAL A 1 297 ? 52.894 50.238 6.297 1.00 12.46 297 VAL A N 1
ATOM 2286 C CA . VAL A 1 297 ? 51.968 50.197 5.156 1.00 12.37 297 VAL A CA 1
ATOM 2287 C C . VAL A 1 297 ? 52.543 49.107 4.196 1.00 12.57 297 VAL A C 1
ATOM 2288 O O . VAL A 1 297 ? 53.748 49.083 3.949 1.00 13.68 297 VAL A O 1
ATOM 2292 N N . THR A 1 298 ? 51.653 48.156 3.831 1.00 12.40 298 THR A N 1
ATOM 2293 C CA . THR A 1 298 ? 52.080 47.036 3.010 1.00 12.93 298 THR A CA 1
ATOM 2294 C C . THR A 1 298 ? 51.192 46.944 1.774 1.00 12.75 298 THR A C 1
ATOM 2295 O O . THR A 1 298 ? 50.195 47.654 1.631 1.00 13.17 298 THR A O 1
ATOM 2299 N N . SER A 1 299 ? 51.632 46.075 0.870 1.00 12.93 299 SER A N 1
ATOM 2300 C CA . SER A 1 299 ? 50.919 45.878 -0.407 1.00 13.30 299 SER A CA 1
ATOM 2301 C C . SER A 1 299 ? 51.061 47.115 -1.303 1.00 13.61 299 SER A C 1
ATOM 2302 O O . SER A 1 299 ? 50.216 47.416 -2.155 1.00 14.48 299 SER A O 1
ATOM 2305 N N . ILE A 1 300 ? 52.175 47.839 -1.099 1.00 13.00 300 ILE A N 1
ATOM 2306 C CA . ILE A 1 300 ? 52.556 48.945 -1.986 1.00 13.55 300 ILE A CA 1
ATOM 2307 C C . ILE A 1 300 ? 53.226 48.273 -3.179 1.00 15.40 300 ILE A C 1
ATOM 2308 O O . ILE A 1 300 ? 54.111 47.453 -3.025 1.00 16.15 300 ILE A O 1
ATOM 2313 N N . LEU A 1 301 ? 52.835 48.624 -4.388 1.00 15.17 301 LEU A N 1
ATOM 2314 C CA . LEU A 1 301 ? 53.466 47.998 -5.543 1.00 15.93 301 LEU A CA 1
ATOM 2315 C C . LEU A 1 301 ? 54.580 48.834 -6.102 1.00 20.55 301 LEU A C 1
ATOM 2316 O O . LEU A 1 301 ? 54.591 50.075 -5.950 1.00 24.62 301 LEU A O 1
ATOM 2321 N N . PRO A 1 302 ? 55.552 48.161 -6.770 1.00 19.60 302 PRO A N 1
ATOM 2322 C CA . PRO A 1 302 ? 56.593 48.854 -7.500 1.00 26.58 302 PRO A CA 1
ATOM 2323 C C . PRO A 1 302 ? 55.935 49.872 -8.482 1.00 32.47 302 PRO A C 1
ATOM 2324 O O . PRO A 1 302 ? 54.784 49.642 -8.954 1.00 32.41 302 PRO A O 1
ATOM 2328 N N . PRO A 1 303 ? 56.648 50.998 -8.760 1.00 36.07 303 PRO A N 1
ATOM 2329 C CA . PRO A 1 303 ? 56.194 52.056 -9.683 1.00 44.15 303 PRO A CA 1
ATOM 2330 C C . PRO A 1 303 ? 55.841 51.457 -11.064 1.00 46.23 303 PRO A C 1
ATOM 2331 O O . PRO A 1 303 ? 56.665 50.739 -11.636 1.00 47.80 303 PRO A O 1
ATOM 2335 N N . ASP A 1 304 ? 54.661 51.805 -11.592 1.00 44.37 304 ASP A N 1
ATOM 2336 C CA . ASP A 1 304 ? 53.995 51.107 -12.704 1.00 49.12 304 ASP A CA 1
ATOM 2337 C C . ASP A 1 304 ? 53.477 49.831 -12.121 1.00 53.33 304 ASP A C 1
ATOM 2338 O O . ASP A 1 304 ? 52.523 49.819 -11.353 1.00 76.24 304 ASP A O 1
ATOM 2343 N N . SER A 1 305 ? 54.158 48.767 -12.485 1.00 58.47 305 SER A N 1
ATOM 2344 C CA . SER A 1 305 ? 53.838 47.456 -12.141 1.00 41.26 305 SER A CA 1
ATOM 2345 C C . SER A 1 305 ? 52.465 46.962 -12.628 1.00 39.79 305 SER A C 1
ATOM 2346 O O . SER A 1 305 ? 51.418 47.557 -12.375 1.00 42.80 305 SER A O 1
ATOM 2349 N N . GLN A 1 306 ? 52.501 45.866 -13.342 1.00 30.23 306 GLN A N 1
ATOM 2350 C CA . GLN A 1 306 ? 51.337 45.065 -13.654 1.00 37.42 306 GLN A CA 1
ATOM 2351 C C . GLN A 1 306 ? 51.243 43.984 -12.593 1.00 23.60 306 GLN A C 1
ATOM 2352 O O . GLN A 1 306 ? 50.445 43.056 -12.695 1.00 28.45 306 GLN A O 1
ATOM 2358 N N . LEU A 1 307 ? 52.123 44.038 -11.579 1.00 18.15 307 LEU A N 1
ATOM 2359 C CA . LEU A 1 307 ? 52.140 42.932 -10.579 1.00 17.91 307 LEU A CA 1
ATOM 2360 C C . LEU A 1 307 ? 50.852 42.924 -9.794 1.00 16.53 307 LEU A C 1
ATOM 2361 O O . LEU A 1 307 ? 50.179 43.940 -9.624 1.00 20.05 307 LEU A O 1
ATOM 2366 N N . GLU A 1 308 ? 50.528 41.767 -9.253 1.00 16.42 308 GLU A N 1
ATOM 2367 C CA . GLU A 1 308 ? 49.229 41.604 -8.505 1.00 16.44 308 GLU A CA 1
ATOM 2368 C C . GLU A 1 308 ? 49.425 41.713 -6.993 1.00 15.94 308 GLU A C 1
ATOM 2369 O O . GLU A 1 308 ? 50.544 41.568 -6.444 1.00 15.01 308 GLU A O 1
ATOM 2375 N N . GLY A 1 309 ? 48.338 42.049 -6.307 1.00 16.67 309 GLY A N 1
ATOM 2376 C CA . GLY A 1 309 ? 48.219 41.821 -4.847 1.00 15.00 309 GLY A CA 1
ATOM 2377 C C . GLY A 1 309 ? 47.687 40.385 -4.668 1.00 13.54 309 GLY A C 1
ATOM 2378 O O . GLY A 1 309 ? 47.681 39.563 -5.583 1.00 16.84 309 GLY A O 1
ATOM 2379 N N . VAL A 1 310 ? 47.182 40.101 -3.489 1.00 15.73 310 VAL A N 1
ATOM 2380 C CA . VAL A 1 310 ? 46.608 38.743 -3.192 1.00 16.26 310 VAL A CA 1
ATOM 2381 C C . VAL A 1 310 ? 45.090 38.805 -3.105 1.00 16.59 310 VAL A C 1
ATOM 2382 O O . VAL A 1 310 ? 44.406 37.975 -3.772 1.00 16.81 310 VAL A O 1
ATOM 2386 N N . ALA A 1 311 ? 44.566 39.749 -2.349 1.00 16.28 311 ALA A N 1
ATOM 2387 C CA . ALA A 1 311 ? 43.105 39.928 -2.253 1.00 17.71 311 ALA A CA 1
ATOM 2388 C C . ALA A 1 311 ? 42.597 40.787 -3.407 1.00 16.94 311 ALA A C 1
ATOM 2389 O O . ALA A 1 311 ? 41.443 40.614 -3.864 1.00 18.57 311 ALA A O 1
ATOM 2391 N N . ASN A 1 312 ? 43.419 41.770 -3.854 1.00 16.35 312 ASN A N 1
ATOM 2392 C CA . ASN A 1 312 ? 43.101 42.515 -5.104 1.00 17.26 312 ASN A CA 1
ATOM 2393 C C . ASN A 1 312 ? 41.724 43.210 -5.028 1.00 18.38 312 ASN A C 1
ATOM 2394 O O . ASN A 1 312 ? 40.900 43.009 -5.900 1.00 19.92 312 ASN A O 1
ATOM 2399 N N . TYR A 1 313 ? 41.537 44.053 -4.010 1.00 15.88 313 TYR A N 1
ATOM 2400 C CA . TYR A 1 313 ? 40.244 44.783 -3.896 1.00 17.45 313 TYR A CA 1
ATOM 2401 C C . TYR A 1 313 ? 39.970 45.627 -5.142 1.00 17.80 313 TYR A C 1
ATOM 2402 O O . TYR A 1 313 ? 38.785 45.871 -5.464 1.00 24.23 313 TYR A O 1
ATOM 2411 N N . ASP A 1 314 ? 41.040 46.053 -5.846 1.00 17.92 314 ASP A N 1
ATOM 2412 C CA . ASP A 1 314 ? 41.023 46.930 -6.985 1.00 20.56 314 ASP A CA 1
ATOM 2413 C C . ASP A 1 314 ? 41.095 46.214 -8.335 1.00 20.61 314 ASP A C 1
ATOM 2414 O O . ASP A 1 314 ? 41.406 46.847 -9.339 1.00 24.26 314 ASP A O 1
ATOM 2419 N N . ARG A 1 315 ? 40.764 44.921 -8.363 1.00 21.32 315 ARG A N 1
ATOM 2420 C CA . ARG A 1 315 ? 40.825 44.070 -9.576 1.00 25.58 315 ARG A CA 1
ATOM 2421 C C . ARG A 1 315 ? 39.970 44.646 -10.670 1.00 29.47 315 ARG A C 1
ATOM 2422 O O . ARG A 1 315 ? 40.365 44.569 -11.833 1.00 30.76 315 ARG A O 1
ATOM 2430 N N . ASP A 1 316 ? 38.830 45.260 -10.315 1.00 31.60 316 ASP A N 1
ATOM 2431 C CA . ASP A 1 316 ? 37.950 45.840 -11.339 1.00 39.51 316 ASP A CA 1
ATOM 2432 C C . ASP A 1 316 ? 38.177 47.302 -11.718 1.00 38.70 316 ASP A C 1
ATOM 2433 O O . ASP A 1 316 ? 37.473 47.815 -12.637 1.00 53.95 316 ASP A O 1
ATOM 2438 N N . LEU A 1 317 ? 39.109 47.985 -11.031 1.00 41.07 317 LEU A N 1
ATOM 2439 C CA . LEU A 1 317 ? 39.327 49.430 -11.303 1.00 42.51 317 LEU A CA 1
ATOM 2440 C C . LEU A 1 317 ? 40.108 49.625 -12.590 1.00 41.42 317 LEU A C 1
ATOM 2441 O O . LEU A 1 317 ? 41.040 48.878 -12.875 1.00 48.65 317 LEU A O 1
ATOM 2446 N N . GLU A 1 318 ? 39.784 50.658 -13.374 1.00 50.74 318 GLU A N 1
ATOM 2447 C CA . GLU A 1 318 ? 40.560 50.875 -14.579 1.00 49.97 318 GLU A CA 1
ATOM 2448 C C . GLU A 1 318 ? 41.970 51.327 -14.219 1.00 53.23 318 GLU A C 1
ATOM 2449 O O . GLU A 1 318 ? 42.903 51.078 -14.971 1.00 60.23 318 GLU A O 1
ATOM 2455 N N . GLU A 1 319 ? 42.125 51.943 -13.046 1.00 44.85 319 GLU A N 1
ATOM 2456 C CA . GLU A 1 319 ? 43.425 52.495 -12.610 1.00 48.89 319 GLU A CA 1
ATOM 2457 C C . GLU A 1 319 ? 43.631 52.144 -11.125 1.00 37.49 319 GLU A C 1
ATOM 2458 O O . GLU A 1 319 ? 42.743 52.408 -10.313 1.00 38.58 319 GLU A O 1
ATOM 2464 N N . ARG A 1 320 ? 44.777 51.541 -10.767 1.00 29.90 320 ARG A N 1
ATOM 2465 C CA . ARG A 1 320 ? 45.040 51.212 -9.389 1.00 25.15 320 ARG A CA 1
ATOM 2466 C C . ARG A 1 320 ? 45.921 52.360 -8.838 1.00 28.43 320 ARG A C 1
ATOM 2467 O O . ARG A 1 320 ? 46.609 53.014 -9.622 1.00 32.60 320 ARG A O 1
ATOM 2475 N N . ASP A 1 321 ? 45.895 52.592 -7.518 1.00 23.33 321 ASP A N 1
ATOM 2476 C CA . ASP A 1 321 ? 46.609 53.676 -6.834 1.00 24.79 321 ASP A CA 1
ATOM 2477 C C . ASP A 1 321 ? 47.272 52.909 -5.655 1.00 22.82 321 ASP A C 1
ATOM 2478 O O . ASP A 1 321 ? 46.752 52.758 -4.558 1.00 23.72 321 ASP A O 1
ATOM 2483 N N . ARG A 1 322 ? 48.468 52.407 -5.934 1.00 20.13 322 ARG A N 1
ATOM 2484 C CA . ARG A 1 322 ? 49.213 51.482 -5.072 1.00 19.70 322 ARG A CA 1
ATOM 2485 C C . ARG A 1 322 ? 50.674 51.951 -4.953 1.00 20.71 322 ARG A C 1
ATOM 2486 O O . ARG A 1 322 ? 51.463 51.187 -4.387 1.00 21.29 322 ARG A O 1
ATOM 2494 N N . ASP A 1 323 ? 51.066 53.155 -5.374 1.00 20.42 323 ASP A N 1
ATOM 2495 C CA . ASP A 1 323 ? 52.524 53.429 -5.457 1.00 23.44 323 ASP A CA 1
ATOM 2496 C C . ASP A 1 323 ? 52.944 54.197 -4.212 1.00 19.43 323 ASP A C 1
ATOM 2497 O O . ASP A 1 323 ? 52.145 54.861 -3.533 1.00 19.89 323 ASP A O 1
ATOM 2502 N N . ILE A 1 324 ? 54.215 54.070 -3.905 1.00 17.60 324 ILE A N 1
ATOM 2503 C CA . ILE A 1 324 ? 54.788 54.733 -2.732 1.00 17.89 324 ILE A CA 1
ATOM 2504 C C . ILE A 1 324 ? 54.589 56.266 -2.707 1.00 17.80 324 ILE A C 1
ATOM 2505 O O . ILE A 1 324 ? 54.350 56.813 -1.651 1.00 18.87 324 ILE A O 1
ATOM 2510 N N . LYS A 1 325 ? 54.693 56.916 -3.852 1.00 19.74 325 LYS A N 1
ATOM 2511 C CA . LYS A 1 325 ? 54.576 58.375 -3.838 1.00 20.66 325 LYS A CA 1
ATOM 2512 C C . LYS A 1 325 ? 53.112 58.768 -3.391 1.00 21.81 325 LYS A C 1
ATOM 2513 O O . LYS A 1 325 ? 52.934 59.757 -2.622 1.00 23.68 325 LYS A O 1
ATOM 2519 N N . SER A 1 326 ? 52.085 57.992 -3.798 1.00 20.46 326 SER A N 1
ATOM 2520 C CA . SER A 1 326 ? 50.700 58.315 -3.372 1.00 22.90 326 SER A CA 1
ATOM 2521 C C . SER A 1 326 ? 50.532 58.007 -1.905 1.00 18.82 326 SER A C 1
ATOM 2522 O O . SER A 1 326 ? 49.812 58.710 -1.204 1.00 21.91 326 SER A O 1
ATOM 2525 N N . VAL A 1 327 ? 51.115 56.891 -1.451 1.00 18.44 327 VAL A N 1
ATOM 2526 C CA . VAL A 1 327 ? 51.109 56.603 -0.019 1.00 17.60 327 VAL A CA 1
ATOM 2527 C C . VAL A 1 327 ? 51.751 57.713 0.817 1.00 16.69 327 VAL A C 1
ATOM 2528 O O . VAL A 1 327 ? 51.135 58.165 1.801 1.00 19.33 327 VAL A O 1
ATOM 2532 N N . VAL A 1 328 ? 52.934 58.199 0.412 1.00 18.11 328 VAL A N 1
ATOM 2533 C CA . VAL A 1 328 ? 53.627 59.189 1.230 1.00 19.12 328 VAL A CA 1
ATOM 2534 C C . VAL A 1 328 ? 52.844 60.507 1.214 1.00 19.70 328 VAL A C 1
ATOM 2535 O O . VAL A 1 328 ? 52.801 61.202 2.240 1.00 23.11 328 VAL A O 1
ATOM 2539 N N . ARG A 1 329 ? 52.261 60.845 0.070 1.00 20.02 329 ARG A N 1
ATOM 2540 C CA . ARG A 1 329 ? 51.410 62.085 -0.036 1.00 21.01 329 ARG A CA 1
ATOM 2541 C C . ARG A 1 329 ? 50.287 61.978 0.978 1.00 21.43 329 ARG A C 1
ATOM 2542 O O . ARG A 1 329 ? 49.978 62.965 1.667 1.00 23.43 329 ARG A O 1
ATOM 2550 N N . ARG A 1 330 ? 49.612 60.798 1.031 1.00 20.56 330 ARG A N 1
ATOM 2551 C CA . ARG A 1 330 ? 48.486 60.677 1.942 1.00 19.34 330 ARG A CA 1
ATOM 2552 C C . ARG A 1 330 ? 49.000 60.705 3.413 1.00 20.60 330 ARG A C 1
ATOM 2553 O O . ARG A 1 330 ? 48.324 61.279 4.278 1.00 22.11 330 ARG A O 1
ATOM 2561 N N . LEU A 1 331 ? 50.132 60.068 3.710 1.00 20.99 331 LEU A N 1
ATOM 2562 C CA . LEU A 1 331 ? 50.657 60.144 5.115 1.00 20.49 331 LEU A CA 1
ATOM 2563 C C . LEU A 1 331 ? 50.878 61.628 5.491 1.00 22.67 331 LEU A C 1
ATOM 2564 O O . LEU A 1 331 ? 50.616 61.995 6.647 1.00 22.33 331 LEU A O 1
ATOM 2569 N N . GLU A 1 332 ? 51.432 62.427 4.564 1.00 23.96 332 GLU A N 1
ATOM 2570 C CA . GLU A 1 332 ? 51.685 63.858 4.862 1.00 24.80 332 GLU A CA 1
ATOM 2571 C C . GLU A 1 332 ? 50.373 64.584 5.272 1.00 28.52 332 GLU A C 1
ATOM 2572 O O . GLU A 1 332 ? 50.316 65.335 6.305 1.00 27.98 332 GLU A O 1
ATOM 2578 N N . ILE A 1 333 ? 49.315 64.343 4.495 1.00 25.27 333 ILE A N 1
ATOM 2579 C CA . ILE A 1 333 ? 47.961 64.866 4.810 1.00 31.15 333 ILE A CA 1
ATOM 2580 C C . ILE A 1 333 ? 47.495 64.458 6.216 1.00 28.90 333 ILE A C 1
ATOM 2581 O O . ILE A 1 333 ? 46.890 65.244 6.963 1.00 28.78 333 ILE A O 1
ATOM 2586 N N . MET A 1 334 ? 47.853 63.225 6.594 1.00 26.09 334 MET A N 1
ATOM 2587 C CA . MET A 1 334 ? 47.479 62.693 7.912 1.00 28.54 334 MET A CA 1
ATOM 2588 C C . MET A 1 334 ? 48.343 63.219 9.017 1.00 27.26 334 MET A C 1
ATOM 2589 O O . MET A 1 334 ? 48.029 62.993 10.170 1.00 33.95 334 MET A O 1
ATOM 2594 N N . GLY A 1 335 ? 49.454 63.893 8.674 1.00 26.49 335 GLY A N 1
ATOM 2595 C CA . GLY A 1 335 ? 50.422 64.312 9.680 1.00 28.64 335 GLY A CA 1
ATOM 2596 C C . GLY A 1 335 ? 51.432 63.268 10.070 1.00 27.85 335 GLY A C 1
ATOM 2597 O O . GLY A 1 335 ? 52.028 63.329 11.183 1.00 25.96 335 GLY A O 1
ATOM 2598 N N . MET A 1 336 ? 51.642 62.320 9.165 1.00 25.48 336 MET A N 1
ATOM 2599 C CA . MET A 1 336 ? 52.588 61.215 9.464 1.00 21.51 336 MET A CA 1
ATOM 2600 C C . MET A 1 336 ? 53.730 61.307 8.481 1.00 22.58 336 MET A C 1
ATOM 2601 O O . MET A 1 336 ? 53.607 61.957 7.434 1.00 26.13 336 MET A O 1
ATOM 2606 N N . LYS A 1 337 ? 54.811 60.594 8.775 1.00 20.27 337 LYS A N 1
ATOM 2607 C CA . LYS A 1 337 ? 56.074 60.669 7.957 1.00 21.81 337 LYS A CA 1
ATOM 2608 C C . LYS A 1 337 ? 56.744 59.305 7.871 1.00 21.07 337 LYS A C 1
ATOM 2609 O O . LYS A 1 337 ? 56.712 58.562 8.838 1.00 20.99 337 LYS A O 1
ATOM 2615 N N . PRO A 1 338 ? 57.392 58.992 6.756 1.00 20.20 338 PRO A N 1
ATOM 2616 C CA . PRO A 1 338 ? 58.176 57.780 6.815 1.00 18.75 338 PRO A CA 1
ATOM 2617 C C . PRO A 1 338 ? 59.232 57.794 7.878 1.00 19.93 338 PRO A C 1
ATOM 2618 O O . PRO A 1 338 ? 59.894 58.831 8.099 1.00 20.74 338 PRO A O 1
ATOM 2622 N N . ALA A 1 339 ? 59.423 56.615 8.522 1.00 17.12 339 ALA A N 1
ATOM 2623 C CA . ALA A 1 339 ? 60.465 56.417 9.518 1.00 18.76 339 ALA A CA 1
ATOM 2624 C C . ALA A 1 339 ? 61.895 56.437 8.935 1.00 17.39 339 ALA A C 1
ATOM 2625 O O . ALA A 1 339 ? 62.130 56.215 7.723 1.00 19.25 339 ALA A O 1
ATOM 2627 N N . ARG A 1 340 ? 62.880 56.599 9.846 1.00 20.64 340 ARG A N 1
ATOM 2628 C CA . ARG A 1 340 ? 64.284 56.443 9.446 1.00 19.13 340 ARG A CA 1
ATOM 2629 C C . ARG A 1 340 ? 64.576 54.933 9.280 1.00 20.91 340 ARG A C 1
ATOM 2630 O O . ARG A 1 340 ? 63.995 54.095 9.996 1.00 19.12 340 ARG A O 1
ATOM 2638 N N . GLN A 1 341 ? 65.478 54.625 8.368 1.00 19.28 341 GLN A N 1
ATOM 2639 C CA . GLN A 1 341 ? 65.875 53.238 8.171 1.00 17.73 341 GLN A CA 1
ATOM 2640 C C . GLN A 1 341 ? 66.459 52.618 9.415 1.00 17.83 341 GLN A C 1
ATOM 2641 O O . GLN A 1 341 ? 66.189 51.450 9.677 1.00 19.10 341 GLN A O 1
ATOM 2647 N N . ALA A 1 342 ? 67.223 53.367 10.223 1.00 21.57 342 ALA A N 1
ATOM 2648 C CA . ALA A 1 342 ? 67.847 52.764 11.372 1.00 25.11 342 ALA A CA 1
ATOM 2649 C C . ALA A 1 342 ? 66.807 52.312 12.391 1.00 24.30 342 ALA A C 1
ATOM 2650 O O . ALA A 1 342 ? 67.037 51.321 13.157 1.00 26.41 342 ALA A O 1
ATOM 2652 N N . ASP A 1 343 ? 65.679 53.020 12.433 1.00 22.86 343 ASP A N 1
ATOM 2653 C CA . ASP A 1 343 ? 64.585 52.646 13.352 1.00 23.11 343 ASP A CA 1
ATOM 2654 C C . ASP A 1 343 ? 63.939 51.358 12.953 1.00 22.80 343 ASP A C 1
ATOM 2655 O O . ASP A 1 343 ? 63.583 50.583 13.797 1.00 23.30 343 ASP A O 1
ATOM 2660 N N . PHE A 1 344 ? 63.842 51.134 11.637 1.00 19.05 344 PHE A N 1
ATOM 2661 C CA . PHE A 1 344 ? 63.368 49.845 11.145 1.00 17.41 344 PHE A CA 1
ATOM 2662 C C . PHE A 1 344 ? 64.411 48.747 11.432 1.00 18.72 344 PHE A C 1
ATOM 2663 O O . PHE A 1 344 ? 64.049 47.654 11.901 1.00 20.55 344 PHE A O 1
ATOM 2671 N N . GLU A 1 345 ? 65.680 48.995 11.131 1.00 20.29 345 GLU A N 1
ATOM 2672 C CA . GLU A 1 345 ? 66.750 47.986 11.294 1.00 22.90 345 GLU A CA 1
ATOM 2673 C C . GLU A 1 345 ? 66.840 47.557 12.760 1.00 23.78 345 GLU A C 1
ATOM 2674 O O . GLU A 1 345 ? 67.249 46.455 13.043 1.00 25.55 345 GLU A O 1
ATOM 2680 N N . ALA A 1 346 ? 66.426 48.434 13.697 1.00 23.78 346 ALA A N 1
ATOM 2681 C CA . ALA A 1 346 ? 66.393 48.127 15.126 1.00 27.41 346 ALA A CA 1
ATOM 2682 C C . ALA A 1 346 ? 65.450 46.981 15.436 1.00 24.67 346 ALA A C 1
ATOM 2683 O O . ALA A 1 346 ? 65.574 46.273 16.452 1.00 33.01 346 ALA A O 1
ATOM 2685 N N . VAL A 1 347 ? 64.476 46.774 14.596 1.00 26.02 347 VAL A N 1
ATOM 2686 C CA . VAL A 1 347 ? 63.610 45.587 14.842 1.00 27.90 347 VAL A CA 1
ATOM 2687 C C . VAL A 1 347 ? 64.199 44.275 14.360 1.00 31.24 347 VAL A C 1
ATOM 2688 O O . VAL A 1 347 ? 63.707 43.212 14.784 1.00 30.25 347 VAL A O 1
ATOM 2692 N N . LEU A 1 348 ? 65.256 44.291 13.532 1.00 29.08 348 LEU A N 1
ATOM 2693 C CA . LEU A 1 348 ? 65.727 43.078 12.827 1.00 28.00 348 LEU A CA 1
ATOM 2694 C C . LEU A 1 348 ? 66.737 42.123 13.477 1.00 42.60 348 LEU A C 1
ATOM 2695 O O . LEU A 1 348 ? 67.338 42.453 14.509 1.00 50.37 348 LEU A O 1
#

B-factor: mean 25.24, std 15.56, range [10.29, 133.42]